Protein AF-B7BHI3-F1 (afdb_monomer)

Secondary structure (DSSP, 8-state):
----SS---TTSTT-HHHHHHHHHHHHH--TT---HHHHHHHHHHHHHHHHHHHHHHHHHHHHHHHGGGGT-STTTSPPP-------HHHHHTSTTTSEEEETTEEEEEEEGGGS-HHHHHHHHHHHHHHHHHHHHH-HHHHHTT-S-PPPPPEEEEEE-TTTT--HHHHHHHHHHHHHHHH-TTT-HHHHH-TT--EEEEEE---HHHHHHS-GGG-EEEEEEE-TTT-SEEEEEEEGGGSSTT-HHHHHHHHHHHHHHT--TTT-SEEEEESSHHHHHHHHHHHHHTT-TTS-EEEEE-SSS-GGGGHHHHHHHT--EEEE--------

Sequence (331 aa):
EFSDPEGRNDNDIDTLSRQLQSYYKSNFEDETQIDLDDLKLLGEMKRATETYDEKLDRSFKAPIAELNNINYPGFQNPEIHVKSHVNIVDSITHESSVQFTVQGDAELSLPEKYNGLGLRNLISIYLKMVQFREQWTNLDRIDKAGINHIEPIHLVFIEEPEAHLHAQAQQVFIRKAMDALTNDSTNEILRNNKDLTTQLVVSTHSNHIVNEVDMCHLRYFKRIIDDNIKIPVSEVVNLSRTFGDDNDTKRFVTRYIRLTHCDIFFADAIILVEGAAERILMPKFIRDENMDNFYISVIEINGSHAHRFDSLTQKLGIPTLIITDIDAQEG

Solvent-accessible surface area (backbone atoms only — not comparable to full-atom values): 19976 Å² total; per-residue (Å²): 138,89,78,70,91,78,71,69,68,80,76,66,83,76,39,68,30,55,51,54,33,52,50,46,54,75,74,66,66,53,90,85,67,80,51,76,67,54,54,51,50,53,51,51,52,48,53,50,37,54,55,47,25,58,50,44,48,62,68,44,46,61,65,57,57,54,38,46,81,75,58,44,55,55,98,84,49,78,81,90,76,70,74,66,81,89,51,74,65,65,57,32,57,40,74,66,57,40,62,49,56,51,94,78,36,79,89,46,56,41,41,53,84,78,51,56,70,21,62,54,49,53,52,49,54,50,52,51,40,41,49,53,35,48,67,66,67,49,48,73,68,53,68,73,64,76,59,94,76,75,84,80,78,46,72,47,80,43,73,47,77,50,64,72,42,56,64,68,54,32,35,52,45,64,73,41,48,60,51,56,49,53,35,71,91,75,34,63,68,54,66,72,34,83,84,61,60,81,45,80,46,72,49,75,91,48,61,52,45,58,50,73,50,60,56,65,76,42,70,45,77,37,80,42,68,38,88,87,78,72,45,82,43,74,46,79,40,68,43,56,64,48,53,71,88,44,60,65,48,44,54,49,51,54,49,47,43,48,74,68,68,53,53,70,90,78,31,63,27,40,38,41,24,32,37,69,68,53,56,69,48,44,66,54,56,37,46,76,70,72,46,73,85,53,50,65,35,77,44,65,36,89,46,102,53,65,76,61,46,48,54,52,37,62,68,69,65,42,55,72,47,80,48,70,81,84,76,80,78,87,125

Structure (mmCIF, N/CA/C/O backbone):
data_AF-B7BHI3-F1
#
_entry.id   AF-B7BHI3-F1
#
loop_
_atom_site.group_PDB
_atom_site.id
_atom_site.type_symbol
_atom_site.label_atom_id
_atom_site.label_alt_id
_atom_site.label_comp_id
_atom_site.label_asym_id
_atom_site.label_entity_id
_atom_site.label_seq_id
_atom_site.pdbx_PDB_ins_code
_atom_site.Cartn_x
_atom_site.Cartn_y
_atom_site.Cartn_z
_atom_site.occupancy
_atom_site.B_iso_or_equiv
_atom_site.auth_seq_id
_atom_site.auth_comp_id
_atom_site.auth_asym_id
_atom_site.auth_atom_id
_atom_site.pdbx_PDB_model_num
ATOM 1 N N . GLU A 1 1 ? 10.237 -31.462 4.966 1.00 33.38 1 GLU A N 1
ATOM 2 C CA . GLU A 1 1 ? 11.131 -31.053 3.868 1.00 33.38 1 GLU A CA 1
ATOM 3 C C . GLU A 1 1 ? 10.657 -31.727 2.593 1.00 33.38 1 GLU A C 1
ATOM 5 O O . GLU A 1 1 ? 10.861 -32.920 2.427 1.00 33.38 1 GLU A O 1
ATOM 10 N N . PHE A 1 2 ? 9.920 -30.999 1.758 1.00 29.64 2 PHE A N 1
ATOM 11 C CA . PHE A 1 2 ? 9.597 -31.422 0.397 1.00 29.64 2 PHE A CA 1
ATOM 12 C C . PHE A 1 2 ? 10.366 -30.477 -0.521 1.00 29.64 2 PHE A C 1
ATOM 14 O O . PHE A 1 2 ? 9.898 -29.381 -0.810 1.00 29.64 2 PHE A O 1
ATOM 21 N N . SER A 1 3 ? 11.590 -30.861 -0.872 1.00 31.75 3 SER A N 1
ATOM 22 C CA . SER A 1 3 ? 12.393 -30.162 -1.872 1.00 31.75 3 SER A CA 1
ATOM 23 C C . SER A 1 3 ? 12.247 -30.922 -3.182 1.00 31.75 3 SER A C 1
ATOM 25 O O . SER A 1 3 ? 12.635 -32.086 -3.275 1.00 31.75 3 SER A O 1
ATOM 27 N N . ASP A 1 4 ? 11.614 -30.270 -4.149 1.00 31.31 4 ASP A N 1
ATOM 28 C CA . ASP A 1 4 ? 11.490 -30.729 -5.527 1.00 31.31 4 ASP A CA 1
ATOM 29 C C . ASP A 1 4 ? 12.898 -30.928 -6.142 1.00 31.31 4 ASP A C 1
ATOM 31 O O . ASP A 1 4 ? 13.717 -30.003 -6.075 1.00 31.31 4 ASP A O 1
ATOM 35 N N . PRO A 1 5 ? 13.237 -32.114 -6.691 1.00 36.72 5 PRO A N 1
ATOM 36 C CA . PRO A 1 5 ? 14.546 -32.392 -7.288 1.00 36.72 5 PRO A CA 1
ATOM 37 C C . PRO A 1 5 ? 14.784 -31.691 -8.632 1.00 36.72 5 PRO A C 1
ATOM 39 O O . PRO A 1 5 ? 15.913 -31.706 -9.119 1.00 36.72 5 PRO A O 1
ATOM 42 N N . GLU A 1 6 ? 13.765 -31.064 -9.225 1.00 34.47 6 GLU A N 1
ATOM 43 C CA . GLU A 1 6 ? 13.911 -30.189 -10.392 1.00 34.47 6 GLU A CA 1
ATOM 44 C C . GLU A 1 6 ? 13.812 -28.715 -9.993 1.00 34.47 6 GLU A C 1
ATOM 46 O O . GLU A 1 6 ? 12.991 -27.962 -10.513 1.00 34.47 6 GLU A O 1
ATOM 51 N N . GLY A 1 7 ? 14.681 -28.290 -9.072 1.00 35.94 7 GLY A N 1
ATOM 52 C CA . GLY A 1 7 ? 14.869 -26.887 -8.712 1.00 35.94 7 GLY A CA 1
ATOM 53 C C . GLY A 1 7 ? 15.304 -26.041 -9.911 1.00 35.94 7 GLY A C 1
ATOM 54 O O . GLY A 1 7 ? 16.474 -25.687 -10.054 1.00 35.94 7 GLY A O 1
ATOM 55 N N . ARG A 1 8 ? 14.354 -25.679 -10.776 1.00 33.25 8 ARG A N 1
ATOM 56 C CA . ARG A 1 8 ? 14.440 -24.457 -11.564 1.00 33.25 8 ARG A CA 1
ATOM 57 C C . ARG A 1 8 ? 14.556 -23.334 -10.545 1.00 33.25 8 ARG A C 1
ATOM 59 O O . ARG A 1 8 ? 13.675 -23.162 -9.712 1.00 33.25 8 ARG A O 1
ATOM 66 N N . ASN A 1 9 ? 15.673 -22.616 -10.571 1.00 36.09 9 ASN A N 1
ATOM 67 C CA . ASN A 1 9 ? 15.839 -21.408 -9.779 1.00 36.09 9 ASN A CA 1
ATOM 68 C C . ASN A 1 9 ? 14.669 -20.458 -10.087 1.00 36.09 9 ASN A C 1
ATOM 70 O O . ASN A 1 9 ? 14.665 -19.809 -11.130 1.00 36.09 9 ASN A O 1
ATOM 74 N N . ASP A 1 10 ? 13.715 -20.333 -9.164 1.00 39.25 10 ASP A N 1
ATOM 75 C CA . ASP A 1 10 ? 12.605 -19.365 -9.227 1.00 39.25 10 ASP A CA 1
ATOM 76 C C . ASP A 1 10 ? 13.087 -17.897 -9.292 1.00 39.25 10 ASP A C 1
ATOM 78 O O . ASP A 1 10 ? 12.307 -16.975 -9.504 1.00 39.25 10 ASP A O 1
ATOM 82 N N . ASN A 1 11 ? 14.395 -17.657 -9.164 1.00 47.38 11 ASN A N 1
ATOM 83 C CA . ASN A 1 11 ? 15.014 -16.335 -9.235 1.00 47.38 11 ASN A CA 1
ATOM 84 C C . ASN A 1 11 ? 15.202 -15.786 -10.653 1.00 47.38 11 ASN A C 1
ATOM 86 O O . ASN A 1 11 ? 15.574 -14.623 -10.799 1.00 47.38 11 ASN A O 1
ATOM 90 N N . ASP A 1 12 ? 14.966 -16.589 -11.686 1.00 46.25 12 ASP A N 1
ATOM 91 C CA . ASP A 1 12 ? 15.220 -16.156 -13.056 1.00 46.25 12 ASP A CA 1
ATOM 92 C C . ASP A 1 12 ? 14.014 -15.423 -13.670 1.00 46.25 12 ASP A C 1
ATOM 94 O O . ASP A 1 12 ? 14.182 -14.553 -14.518 1.00 46.25 12 ASP A O 1
ATOM 98 N N . ILE A 1 13 ? 12.781 -15.726 -13.262 1.00 50.81 13 ILE A N 1
ATOM 99 C CA . ILE A 1 13 ? 11.573 -15.286 -13.988 1.00 50.81 13 ILE A CA 1
ATOM 100 C C . ILE A 1 13 ? 11.276 -13.778 -13.829 1.00 50.81 13 ILE A C 1
ATOM 102 O O . ILE A 1 13 ? 10.629 -13.205 -14.700 1.00 50.81 13 ILE A O 1
ATOM 106 N N . ASP A 1 14 ? 11.799 -13.105 -12.799 1.00 62.09 14 ASP A N 1
ATOM 107 C CA . ASP A 1 14 ? 11.362 -11.745 -12.425 1.00 62.09 14 ASP A CA 1
ATOM 108 C C . ASP A 1 14 ? 12.532 -10.755 -12.210 1.00 62.09 14 ASP A C 1
ATOM 110 O O . ASP A 1 14 ? 12.480 -9.873 -11.348 1.00 62.09 14 ASP A O 1
ATOM 114 N N . THR A 1 15 ? 13.625 -10.895 -12.974 1.00 72.75 15 THR A N 1
ATOM 115 C CA . THR A 1 15 ? 14.683 -9.867 -13.000 1.00 72.75 15 THR A CA 1
ATOM 116 C C . THR A 1 15 ? 14.183 -8.593 -13.686 1.00 72.75 15 THR A C 1
ATOM 118 O O . THR A 1 15 ? 13.375 -8.636 -14.620 1.00 72.75 15 THR A O 1
ATOM 121 N N . LEU A 1 16 ? 14.672 -7.433 -13.246 1.00 75.88 16 LEU A N 1
ATOM 122 C CA . LEU A 1 16 ? 14.279 -6.145 -13.816 1.00 75.88 16 LEU A CA 1
ATOM 123 C C . LEU A 1 16 ? 14.732 -6.035 -15.280 1.00 75.88 16 LEU A C 1
ATOM 125 O O . LEU A 1 16 ? 14.015 -5.470 -16.104 1.00 75.88 16 LEU A O 1
ATOM 129 N N . SER A 1 17 ? 15.873 -6.641 -15.620 1.00 78.44 17 SER A N 1
ATOM 130 C CA . SER A 1 17 ? 16.345 -6.811 -17.004 1.00 78.44 17 SER A CA 1
ATOM 131 C C . SER A 1 17 ? 15.297 -7.460 -17.917 1.00 78.44 17 SER A C 1
ATOM 133 O O . SER A 1 17 ? 14.957 -6.896 -18.957 1.00 78.44 17 SER A O 1
ATOM 135 N N . ARG A 1 18 ? 14.714 -8.599 -17.517 1.00 76.44 18 ARG A N 1
ATOM 136 C CA . ARG A 1 18 ? 13.681 -9.302 -18.304 1.00 76.44 18 ARG A CA 1
ATOM 137 C C . ARG A 1 18 ? 12.384 -8.505 -18.415 1.00 76.44 18 ARG A C 1
ATOM 139 O O . ARG A 1 18 ? 11.726 -8.534 -19.452 1.00 76.44 18 ARG A O 1
ATOM 146 N N . GLN A 1 19 ? 12.017 -7.755 -17.380 1.00 75.81 19 GLN A N 1
ATOM 147 C CA . GLN A 1 19 ? 10.820 -6.914 -17.421 1.00 75.81 19 GLN A CA 1
ATOM 148 C C . GLN A 1 19 ? 10.983 -5.722 -18.360 1.00 75.81 19 GLN A C 1
ATOM 150 O O . GLN A 1 19 ? 10.093 -5.453 -19.165 1.00 75.81 19 GLN A O 1
ATOM 155 N N . LEU A 1 20 ? 12.137 -5.051 -18.318 1.00 77.56 20 LEU A N 1
ATOM 156 C CA . LEU A 1 20 ? 12.468 -3.986 -19.264 1.00 77.56 20 LEU A CA 1
ATOM 157 C C . LEU A 1 20 ? 12.549 -4.515 -20.698 1.00 77.56 20 LEU A C 1
ATOM 159 O O . LEU A 1 20 ? 12.084 -3.849 -21.619 1.00 77.56 20 LEU A O 1
ATOM 163 N N . GLN A 1 21 ? 13.064 -5.731 -20.887 1.00 77.25 21 GLN A N 1
ATOM 164 C CA . GLN A 1 21 ? 13.051 -6.409 -22.179 1.00 77.25 21 GLN A CA 1
ATOM 165 C C . GLN A 1 21 ? 11.616 -6.638 -22.682 1.00 77.25 21 GLN A C 1
ATOM 167 O O . GLN A 1 21 ? 11.291 -6.263 -23.805 1.00 77.25 21 GLN A O 1
ATOM 172 N N . SER A 1 22 ? 10.744 -7.223 -21.854 1.00 76.00 22 SER A N 1
ATOM 173 C CA . SER A 1 22 ? 9.336 -7.465 -22.198 1.00 76.00 22 SER A CA 1
ATOM 174 C C . SER A 1 22 ? 8.589 -6.166 -22.515 1.00 76.00 22 SER A C 1
ATOM 176 O O . SER A 1 22 ? 7.790 -6.115 -23.455 1.00 76.00 22 SER A O 1
ATOM 178 N N . TYR A 1 23 ? 8.867 -5.108 -21.751 1.00 75.38 23 TYR A N 1
ATOM 179 C CA . TYR A 1 23 ? 8.341 -3.770 -21.993 1.00 75.38 23 TYR A CA 1
ATOM 180 C C . TYR A 1 23 ? 8.806 -3.224 -23.349 1.00 75.38 23 TYR A C 1
ATOM 182 O O . TYR A 1 23 ? 7.977 -2.810 -24.159 1.00 75.38 23 TYR A O 1
ATOM 190 N N . TYR A 1 24 ? 10.110 -3.301 -23.638 1.00 75.31 24 TYR A N 1
ATOM 191 C CA . TYR A 1 24 ? 10.672 -2.865 -24.916 1.00 75.31 24 TYR A CA 1
ATOM 192 C C . TYR A 1 24 ? 10.033 -3.613 -26.094 1.00 75.31 24 TYR A C 1
ATOM 194 O O . TYR A 1 24 ? 9.548 -3.000 -27.042 1.00 75.31 24 TYR A O 1
ATOM 202 N N . LYS A 1 25 ? 9.933 -4.941 -25.977 1.00 74.56 25 LYS A N 1
ATOM 203 C CA . LYS A 1 25 ? 9.326 -5.816 -26.980 1.00 74.56 25 LYS A CA 1
ATOM 204 C C . LYS A 1 25 ? 7.871 -5.453 -27.283 1.00 74.56 25 LYS A C 1
ATOM 206 O O . LYS A 1 25 ? 7.452 -5.409 -28.431 1.00 74.56 25 LYS A O 1
ATOM 211 N N . SER A 1 26 ? 7.086 -5.195 -26.241 1.00 70.75 26 SER A N 1
ATOM 212 C CA . SER A 1 26 ? 5.649 -4.940 -26.388 1.00 70.75 26 SER A CA 1
ATOM 213 C C . SER A 1 26 ? 5.356 -3.599 -27.066 1.00 70.75 26 SER A C 1
ATOM 215 O O . SER A 1 26 ? 4.376 -3.500 -27.809 1.00 70.75 26 SER A O 1
ATOM 217 N N . ASN A 1 27 ? 6.198 -2.596 -26.803 1.00 68.44 27 ASN A N 1
ATOM 218 C CA . ASN A 1 27 ? 5.917 -1.197 -27.117 1.00 68.44 27 ASN A CA 1
ATOM 219 C C . ASN A 1 27 ? 6.736 -0.625 -28.278 1.00 68.44 27 ASN A C 1
ATOM 221 O O . ASN A 1 27 ? 6.293 0.344 -28.884 1.00 68.44 27 ASN A O 1
ATOM 225 N N . PHE A 1 28 ? 7.905 -1.195 -28.583 1.00 67.94 28 PHE A N 1
ATOM 226 C CA . PHE A 1 28 ? 8.839 -0.628 -29.564 1.00 67.94 28 PHE A CA 1
ATOM 227 C C . PHE A 1 28 ? 9.213 -1.588 -30.704 1.00 67.94 28 PHE A C 1
ATOM 229 O O . PHE A 1 28 ? 9.646 -1.115 -31.746 1.00 67.94 28 PHE A O 1
ATOM 236 N N . GLU A 1 29 ? 8.995 -2.905 -30.586 1.00 63.47 29 GLU A N 1
ATOM 237 C CA . GLU A 1 29 ? 9.135 -3.840 -31.725 1.00 63.47 29 GLU A CA 1
ATOM 238 C C . GLU A 1 29 ? 7.889 -3.841 -32.635 1.00 63.47 29 GLU A C 1
ATOM 240 O O . GLU A 1 29 ? 7.408 -4.892 -33.063 1.00 63.47 29 GLU A O 1
ATOM 245 N N . ASP A 1 30 ? 7.308 -2.677 -32.930 1.00 56.03 30 ASP A N 1
ATOM 246 C CA . ASP A 1 30 ? 6.304 -2.597 -33.992 1.00 56.03 30 ASP A CA 1
ATOM 247 C C . ASP A 1 30 ? 7.035 -2.494 -35.341 1.00 56.03 30 ASP A C 1
ATOM 249 O O . ASP A 1 30 ? 7.343 -1.407 -35.819 1.00 56.03 30 ASP A O 1
ATOM 253 N N . GLU A 1 31 ? 7.299 -3.638 -35.990 1.00 52.56 31 GLU A N 1
ATOM 254 C CA . GLU A 1 31 ? 7.977 -3.736 -37.306 1.00 52.56 31 GLU A CA 1
ATOM 255 C C . GLU A 1 31 ? 7.281 -2.945 -38.440 1.00 52.56 31 GLU A C 1
ATOM 257 O O . GLU A 1 31 ? 7.757 -2.896 -39.575 1.00 52.56 31 GLU A O 1
ATOM 262 N N . THR A 1 32 ? 6.124 -2.340 -38.167 1.00 53.41 32 THR A N 1
ATOM 263 C CA . THR A 1 32 ? 5.282 -1.664 -39.155 1.00 53.41 32 THR A CA 1
ATOM 264 C C . THR A 1 32 ? 5.607 -0.180 -39.349 1.00 53.41 32 THR A C 1
ATOM 266 O O . THR A 1 32 ? 5.178 0.392 -40.354 1.00 53.41 32 THR A O 1
ATOM 269 N N . GLN A 1 33 ? 6.392 0.442 -38.460 1.00 54.97 33 GLN A N 1
ATOM 270 C CA . GLN A 1 33 ? 6.872 1.822 -38.603 1.00 54.97 33 GLN A CA 1
ATOM 271 C C . GLN A 1 33 ? 8.359 1.903 -38.245 1.00 54.97 33 GLN A C 1
ATOM 273 O O . GLN A 1 33 ? 8.719 1.970 -37.080 1.00 54.97 33 GLN A O 1
ATOM 278 N N . ILE A 1 34 ? 9.214 1.893 -39.268 1.00 62.16 34 ILE A N 1
ATOM 279 C CA . ILE A 1 34 ? 10.659 2.105 -39.123 1.00 62.16 34 ILE A CA 1
ATOM 280 C C . ILE A 1 34 ? 10.939 3.588 -39.389 1.00 62.16 34 ILE A C 1
ATOM 282 O O . ILE A 1 34 ? 10.657 4.063 -40.495 1.00 62.16 34 ILE A O 1
ATOM 286 N N . ASP A 1 35 ? 11.486 4.312 -38.413 1.00 69.06 35 ASP A N 1
ATOM 287 C CA . ASP A 1 35 ? 11.914 5.704 -38.596 1.00 69.06 35 ASP A CA 1
ATOM 288 C C . ASP A 1 35 ? 13.323 5.789 -39.231 1.00 69.06 35 ASP A C 1
ATOM 290 O O . ASP A 1 35 ? 14.078 4.816 -39.327 1.00 69.06 35 ASP A O 1
ATOM 294 N N . LEU A 1 36 ? 13.707 6.977 -39.698 1.00 68.94 36 LEU A N 1
ATOM 295 C CA . LEU A 1 36 ? 15.031 7.284 -40.242 1.00 68.94 36 LEU A CA 1
ATOM 296 C C . LEU A 1 36 ? 16.158 7.004 -39.237 1.00 68.94 36 LEU A C 1
ATOM 298 O O . LEU A 1 36 ? 17.234 6.552 -39.642 1.00 68.94 36 LEU A O 1
ATOM 302 N N . ASP A 1 37 ? 15.914 7.240 -37.948 1.00 69.81 37 ASP A N 1
ATOM 303 C CA . ASP A 1 37 ? 16.878 6.942 -36.887 1.00 69.81 37 ASP A CA 1
ATOM 304 C C . ASP A 1 37 ? 17.038 5.425 -36.671 1.00 69.81 37 ASP A C 1
ATOM 306 O O . ASP A 1 37 ? 18.168 4.947 -36.518 1.00 69.81 37 ASP A O 1
ATOM 310 N N . ASP A 1 38 ? 15.957 4.646 -36.796 1.00 70.88 38 ASP A N 1
ATOM 311 C CA . ASP A 1 38 ? 16.003 3.179 -36.720 1.00 70.88 38 ASP A CA 1
ATOM 312 C C . ASP A 1 38 ? 16.821 2.584 -37.874 1.00 70.88 38 ASP A C 1
ATOM 314 O O . ASP A 1 38 ? 17.642 1.687 -37.676 1.00 70.88 38 ASP A O 1
ATOM 318 N N . LEU A 1 39 ? 16.676 3.125 -39.090 1.00 74.25 39 LEU A N 1
ATOM 319 C CA . LEU A 1 39 ? 17.471 2.703 -40.251 1.00 74.25 39 LEU A CA 1
ATOM 320 C C . LEU A 1 39 ? 18.967 2.956 -40.056 1.00 74.25 39 LEU A C 1
ATOM 322 O O . LEU A 1 39 ? 19.802 2.144 -40.474 1.00 74.25 39 LEU A O 1
ATOM 326 N N . LYS A 1 40 ? 19.320 4.082 -39.432 1.00 80.62 40 LYS A N 1
ATOM 327 C CA . LYS A 1 40 ? 20.713 4.406 -39.127 1.00 80.62 40 LYS A CA 1
ATOM 328 C C . LYS A 1 40 ? 21.284 3.424 -38.107 1.00 80.62 40 LYS A C 1
ATOM 330 O O . LYS A 1 40 ? 22.374 2.893 -38.334 1.00 80.62 40 LYS A O 1
ATOM 335 N N . LEU A 1 41 ? 20.536 3.139 -37.043 1.00 77.50 41 LEU A N 1
ATOM 336 C CA . LEU A 1 41 ? 20.925 2.182 -36.012 1.00 77.50 41 LEU A CA 1
ATOM 337 C C . LEU A 1 41 ? 21.095 0.765 -36.587 1.00 77.50 41 LEU A C 1
ATOM 339 O O . LEU A 1 41 ? 22.132 0.137 -36.375 1.00 77.50 41 LEU A O 1
ATOM 343 N N . LEU A 1 42 ? 20.150 0.298 -37.410 1.00 77.81 42 LEU A N 1
ATOM 344 C CA . LEU A 1 42 ? 20.248 -0.984 -38.121 1.00 77.81 42 LEU A CA 1
ATOM 345 C C . LEU A 1 42 ? 21.489 -1.052 -39.025 1.00 77.81 42 LEU A C 1
ATOM 347 O O . LEU A 1 42 ? 22.163 -2.084 -39.098 1.00 77.81 42 LEU A O 1
ATOM 351 N N . GLY A 1 43 ? 21.826 0.052 -39.697 1.00 79.88 43 GLY A N 1
ATOM 352 C CA . GLY A 1 43 ? 23.035 0.157 -40.511 1.00 79.88 43 GLY A CA 1
ATOM 353 C C . GLY A 1 43 ? 24.324 0.030 -39.694 1.00 79.88 43 GLY A C 1
ATOM 354 O O . GLY A 1 43 ? 25.255 -0.664 -40.110 1.00 79.88 43 GLY A O 1
ATOM 355 N N . GLU A 1 44 ? 24.387 0.670 -38.527 1.00 83.44 44 GLU A N 1
ATOM 356 C CA . GLU A 1 44 ? 25.532 0.579 -37.613 1.00 83.44 44 GLU A CA 1
ATOM 357 C C . GLU A 1 44 ? 25.659 -0.819 -36.994 1.00 83.44 44 GLU A C 1
ATOM 359 O O . GLU A 1 44 ? 26.755 -1.387 -36.986 1.00 83.44 44 GLU A O 1
ATOM 364 N N . MET A 1 45 ? 24.544 -1.425 -36.578 1.00 80.81 45 MET A N 1
ATOM 365 C CA . MET A 1 45 ? 24.511 -2.799 -36.071 1.00 80.81 45 MET A CA 1
ATOM 366 C C . MET A 1 45 ? 24.992 -3.806 -37.116 1.00 80.81 45 MET A C 1
ATOM 368 O O . MET A 1 45 ? 25.785 -4.695 -36.798 1.00 80.81 45 MET A O 1
ATOM 372 N N . LYS A 1 46 ? 24.577 -3.651 -38.379 1.00 82.88 46 LYS A N 1
ATOM 373 C CA . LYS A 1 46 ? 25.035 -4.522 -39.466 1.00 82.88 46 LYS A CA 1
ATOM 374 C C . LYS A 1 46 ? 26.548 -4.431 -39.664 1.00 82.88 46 LYS A C 1
ATOM 376 O O . LYS A 1 46 ? 27.210 -5.461 -39.728 1.00 82.88 46 LYS A O 1
ATOM 381 N N . ARG A 1 47 ? 27.109 -3.216 -39.681 1.00 84.69 47 ARG A N 1
ATOM 382 C CA . ARG A 1 47 ? 28.567 -3.009 -39.788 1.00 84.69 47 ARG A CA 1
ATOM 383 C C . ARG A 1 47 ? 29.329 -3.614 -38.610 1.00 84.69 47 ARG A C 1
ATOM 385 O O . ARG A 1 47 ? 30.395 -4.199 -38.800 1.00 84.69 47 ARG A O 1
ATOM 392 N N . ALA A 1 48 ? 28.794 -3.480 -37.397 1.00 84.75 48 ALA A N 1
ATOM 393 C CA . ALA A 1 48 ? 29.380 -4.100 -36.215 1.00 84.75 48 ALA A CA 1
ATOM 394 C C . ALA A 1 48 ? 29.373 -5.632 -36.333 1.00 84.75 48 ALA A C 1
ATOM 396 O O . ALA A 1 48 ? 30.406 -6.256 -36.105 1.00 84.75 48 ALA A O 1
ATOM 397 N N . THR A 1 49 ? 28.248 -6.218 -36.754 1.00 83.81 49 THR A N 1
ATOM 398 C CA . THR A 1 49 ? 28.089 -7.668 -36.974 1.00 83.81 49 THR A CA 1
ATOM 399 C C . THR A 1 49 ? 29.085 -8.179 -38.020 1.00 83.81 49 THR A C 1
ATOM 401 O O . THR A 1 49 ? 29.805 -9.132 -37.755 1.00 83.81 49 THR A O 1
ATOM 404 N N . GLU A 1 50 ? 29.231 -7.487 -39.156 1.00 85.75 50 GLU A N 1
ATOM 405 C CA . GLU A 1 50 ? 30.225 -7.826 -40.191 1.00 85.75 50 GLU A CA 1
ATOM 406 C C . GLU A 1 50 ? 31.661 -7.803 -39.634 1.00 85.75 50 GLU A C 1
ATOM 408 O O . GLU A 1 50 ? 32.444 -8.723 -39.862 1.00 85.75 50 GLU A O 1
ATOM 413 N N . THR A 1 51 ? 31.994 -6.793 -38.826 1.00 85.69 51 THR A N 1
ATOM 414 C CA . THR A 1 51 ? 33.319 -6.680 -38.192 1.00 85.69 51 THR A CA 1
ATOM 415 C C . THR A 1 51 ? 33.568 -7.803 -37.174 1.00 85.69 51 THR A C 1
ATOM 417 O O . THR A 1 51 ? 34.686 -8.316 -37.057 1.00 85.69 51 THR A O 1
ATOM 420 N N . TYR A 1 52 ? 32.541 -8.195 -36.414 1.00 83.38 52 TYR A N 1
ATOM 421 C CA . TYR A 1 52 ? 32.624 -9.312 -35.474 1.00 83.38 52 TYR A CA 1
ATOM 422 C C . TYR A 1 52 ? 32.747 -10.653 -36.195 1.00 83.38 52 TYR A C 1
ATOM 424 O O . TYR A 1 52 ? 33.582 -11.459 -35.785 1.00 83.38 52 TYR A O 1
ATOM 432 N N . ASP A 1 53 ? 32.000 -10.866 -37.277 1.00 85.44 53 ASP A N 1
ATOM 433 C CA . ASP A 1 53 ? 32.070 -12.071 -38.111 1.00 85.44 53 ASP A CA 1
ATOM 434 C C . ASP A 1 53 ? 33.483 -12.264 -38.672 1.00 85.44 53 ASP A C 1
ATOM 436 O O . ASP A 1 53 ? 34.072 -13.330 -38.504 1.00 85.44 53 ASP A O 1
ATOM 440 N N . GLU A 1 54 ? 34.103 -11.207 -39.209 1.00 86.50 54 GLU A N 1
ATOM 441 C CA . GLU A 1 54 ? 35.491 -11.267 -39.688 1.00 86.50 54 GLU A CA 1
ATOM 442 C C . GLU A 1 54 ? 36.491 -11.645 -38.582 1.00 86.50 54 GLU A C 1
ATOM 444 O O . GLU A 1 54 ? 37.477 -12.361 -38.811 1.00 86.50 54 GLU A O 1
ATOM 449 N N . LYS A 1 55 ? 36.266 -11.151 -37.358 1.00 87.00 55 LYS A N 1
ATOM 450 C CA . LYS A 1 55 ? 37.102 -11.484 -36.200 1.00 87.00 55 LYS A CA 1
ATOM 451 C C . LYS A 1 55 ? 36.888 -12.933 -35.761 1.00 87.00 55 LYS A C 1
ATOM 453 O O . LYS A 1 55 ? 37.875 -13.611 -35.472 1.00 87.00 55 LYS A O 1
ATOM 458 N N . LEU A 1 56 ? 35.641 -13.403 -35.720 1.00 85.19 56 LEU A N 1
ATOM 459 C CA . LEU A 1 56 ? 35.285 -14.780 -35.371 1.00 85.19 56 LEU A CA 1
ATOM 460 C C . LEU A 1 56 ? 35.874 -15.760 -36.382 1.00 85.19 56 LEU A C 1
ATOM 462 O O . LEU A 1 56 ? 36.551 -16.701 -35.970 1.00 85.19 56 LEU A O 1
ATOM 466 N N . ASP A 1 57 ? 35.740 -15.484 -37.677 1.00 85.31 57 ASP A N 1
ATOM 467 C CA . ASP A 1 57 ? 36.346 -16.287 -38.738 1.00 85.31 57 ASP A CA 1
ATOM 468 C C . ASP A 1 57 ? 37.860 -16.392 -38.552 1.00 85.31 57 ASP A C 1
ATOM 470 O O . ASP A 1 57 ? 38.425 -17.481 -38.630 1.00 85.31 57 ASP A O 1
ATOM 474 N N . ARG A 1 58 ? 38.542 -15.287 -38.222 1.00 85.44 58 ARG A N 1
ATOM 475 C CA . ARG A 1 58 ? 39.988 -15.307 -37.955 1.00 85.44 58 ARG A CA 1
ATOM 476 C C . ARG A 1 58 ? 40.347 -16.128 -36.715 1.00 85.44 58 ARG A C 1
ATOM 478 O O . ARG A 1 58 ? 41.329 -16.868 -36.753 1.00 85.44 58 ARG A O 1
ATOM 485 N N . SER A 1 59 ? 39.587 -15.987 -35.631 1.00 85.12 59 SER A N 1
ATOM 486 C CA . SER A 1 59 ? 39.837 -16.673 -34.358 1.00 85.12 59 SER A CA 1
ATOM 487 C C . SER A 1 59 ? 39.546 -18.174 -34.423 1.00 85.12 59 SER A C 1
ATOM 489 O O . SER A 1 59 ? 40.316 -18.964 -33.881 1.00 85.12 59 SER A O 1
ATOM 491 N N . PHE A 1 60 ? 38.478 -18.577 -35.113 1.00 80.62 60 PHE A N 1
ATOM 492 C CA . PHE A 1 60 ? 38.063 -19.975 -35.232 1.00 80.62 60 PHE A CA 1
ATOM 493 C C . PHE A 1 60 ? 38.680 -20.699 -36.434 1.00 80.62 60 PHE A C 1
ATOM 495 O O . PHE A 1 60 ? 38.584 -21.921 -36.509 1.00 80.62 60 PHE A O 1
ATOM 502 N N . LYS A 1 61 ? 39.406 -19.998 -37.318 1.00 83.88 61 LYS A N 1
ATOM 503 C CA . LYS A 1 61 ? 40.095 -20.603 -38.469 1.00 83.88 61 LYS A CA 1
ATOM 504 C C . LYS A 1 61 ? 41.005 -21.771 -38.093 1.00 83.88 61 LYS A C 1
ATOM 506 O O . LYS A 1 61 ? 40.955 -22.806 -38.747 1.00 83.88 61 LYS A O 1
ATOM 511 N N . ALA A 1 62 ? 41.857 -21.603 -37.079 1.00 82.06 62 ALA A N 1
ATOM 512 C CA . ALA A 1 62 ? 42.803 -22.644 -36.671 1.00 82.06 62 ALA A CA 1
ATOM 513 C C . ALA A 1 62 ? 42.098 -23.848 -36.006 1.00 82.06 62 ALA A C 1
ATOM 515 O O . ALA A 1 62 ? 42.294 -24.959 -36.494 1.00 82.06 62 ALA A O 1
ATOM 516 N N . PRO A 1 63 ? 41.208 -23.662 -35.008 1.00 80.19 63 PRO A N 1
ATOM 517 C CA . PRO A 1 63 ? 40.418 -24.761 -34.443 1.00 80.19 63 PRO A CA 1
ATOM 518 C C . PRO A 1 63 ? 39.549 -25.505 -35.467 1.00 80.19 63 PRO A C 1
ATOM 520 O O . PRO A 1 63 ? 39.489 -26.730 -35.447 1.00 80.19 63 PRO A O 1
ATOM 523 N N . ILE A 1 64 ? 38.899 -24.793 -36.395 1.00 80.12 64 ILE A N 1
ATOM 524 C CA . ILE A 1 64 ? 38.090 -25.423 -37.451 1.00 80.12 64 ILE A CA 1
ATOM 525 C C . ILE A 1 64 ? 38.989 -26.192 -38.427 1.00 80.12 64 ILE A C 1
ATOM 527 O O . ILE A 1 64 ? 38.626 -27.281 -38.864 1.00 80.12 64 ILE A O 1
ATOM 531 N N . ALA A 1 65 ? 40.188 -25.686 -38.733 1.00 77.50 65 ALA A N 1
ATOM 532 C CA . ALA A 1 65 ? 41.141 -26.399 -39.580 1.00 77.50 65 ALA A CA 1
ATOM 533 C C . ALA A 1 65 ? 41.666 -27.695 -38.935 1.00 77.50 65 ALA A C 1
ATOM 535 O O . ALA A 1 65 ? 41.956 -28.645 -39.661 1.00 77.50 65 ALA A O 1
ATOM 536 N N . GLU A 1 66 ? 41.755 -27.770 -37.603 1.00 80.81 66 GLU A N 1
ATOM 537 C CA . GLU A 1 66 ? 42.106 -29.005 -36.886 1.00 80.81 66 GLU A CA 1
ATOM 538 C C . GLU A 1 66 ? 41.036 -30.097 -37.026 1.00 80.81 66 GLU A C 1
ATOM 540 O O . GLU A 1 66 ? 41.372 -31.280 -36.983 1.00 80.81 66 GLU A O 1
ATOM 545 N N . LEU A 1 67 ? 39.770 -29.740 -37.280 1.00 73.56 67 LEU A N 1
ATOM 546 C CA . LEU A 1 67 ? 38.695 -30.712 -37.527 1.00 73.56 67 LEU A CA 1
ATOM 547 C C . LEU A 1 67 ? 38.917 -31.525 -38.816 1.00 73.56 67 LEU A C 1
ATOM 549 O O . LEU A 1 67 ? 38.405 -32.640 -38.942 1.00 73.56 67 LEU A O 1
ATOM 553 N N . ASN A 1 68 ? 39.772 -31.047 -39.726 1.00 68.44 68 ASN A N 1
ATOM 554 C CA . ASN A 1 68 ? 40.216 -31.845 -40.870 1.00 68.44 68 ASN A CA 1
ATOM 555 C C . ASN A 1 68 ? 40.962 -33.118 -40.430 1.00 68.44 68 ASN A C 1
ATOM 557 O O . ASN A 1 68 ? 40.889 -34.137 -41.115 1.00 68.44 68 ASN A O 1
ATOM 561 N N . ASN A 1 69 ? 41.627 -33.105 -39.266 1.00 74.12 69 ASN A N 1
ATOM 562 C CA . ASN A 1 69 ? 42.363 -34.262 -38.741 1.00 74.12 69 ASN A CA 1
ATOM 563 C C . ASN A 1 69 ? 41.442 -35.416 -38.315 1.00 74.12 69 ASN A C 1
ATOM 565 O O . ASN A 1 69 ? 41.899 -36.550 -38.191 1.00 74.12 69 ASN A O 1
ATOM 569 N N . ILE A 1 70 ? 40.150 -35.140 -38.114 1.00 78.06 70 ILE A N 1
ATOM 570 C CA . ILE A 1 70 ? 39.111 -36.140 -37.835 1.00 78.06 70 ILE A CA 1
ATOM 571 C C . ILE A 1 70 ? 38.174 -36.354 -39.036 1.00 78.06 70 ILE A C 1
ATOM 573 O O . ILE A 1 70 ? 37.093 -36.918 -38.886 1.00 78.06 70 ILE A O 1
ATOM 577 N N . ASN A 1 71 ? 38.609 -35.945 -40.236 1.00 68.81 71 ASN A N 1
ATOM 578 C CA . ASN A 1 71 ? 37.896 -36.110 -41.505 1.00 68.81 71 ASN A CA 1
ATOM 579 C C . ASN A 1 71 ? 36.566 -35.325 -41.600 1.00 68.81 71 ASN A C 1
ATOM 581 O O . ASN A 1 71 ? 35.648 -35.739 -42.310 1.00 68.81 71 ASN A O 1
ATOM 585 N N . TYR A 1 72 ? 36.463 -34.190 -40.898 1.00 68.88 72 TYR A N 1
ATOM 586 C CA . TYR A 1 72 ? 35.346 -33.244 -40.991 1.00 68.88 72 TYR A CA 1
ATOM 587 C C . TYR A 1 72 ? 35.739 -32.030 -41.860 1.00 68.88 72 TYR A C 1
ATOM 589 O O . TYR A 1 72 ? 36.854 -31.539 -41.693 1.00 68.88 72 TYR A O 1
ATOM 597 N N . PRO A 1 73 ? 34.864 -31.520 -42.757 1.00 56.97 73 PRO A N 1
ATOM 598 C CA . PRO A 1 73 ? 33.483 -31.949 -43.001 1.00 56.97 73 PRO A CA 1
ATOM 599 C C . PRO A 1 73 ? 33.352 -33.184 -43.913 1.00 56.97 73 PRO A C 1
ATOM 601 O O . PRO A 1 73 ? 32.265 -33.726 -44.060 1.00 56.97 73 PRO A O 1
ATOM 604 N N . GLY A 1 74 ? 34.417 -33.717 -44.508 1.00 70.75 74 GLY A N 1
ATOM 605 C CA . GLY A 1 74 ? 34.277 -34.805 -45.488 1.00 70.75 74 GLY A CA 1
ATOM 606 C C . GLY A 1 74 ? 33.518 -34.364 -46.755 1.00 70.75 74 GLY A C 1
ATOM 607 O O . GLY A 1 74 ? 33.231 -33.189 -46.947 1.00 70.75 74 GLY A O 1
ATOM 608 N N . PHE A 1 75 ? 33.210 -35.298 -47.662 1.00 65.31 75 PHE A N 1
ATOM 609 C CA . PHE A 1 75 ? 32.734 -34.962 -49.020 1.00 65.31 75 PHE A CA 1
ATOM 610 C C . PHE A 1 75 ? 31.272 -34.498 -49.127 1.00 65.31 75 PHE A C 1
ATOM 612 O O . PHE A 1 75 ? 30.889 -33.976 -50.171 1.00 65.31 75 PHE A O 1
ATOM 619 N N . GLN A 1 76 ? 30.443 -34.731 -48.106 1.00 70.31 76 GLN A N 1
ATOM 620 C CA . GLN A 1 76 ? 28.998 -34.461 -48.171 1.00 70.31 76 GLN A CA 1
ATOM 621 C C . GLN A 1 76 ? 28.459 -33.615 -47.013 1.00 70.31 76 GLN A C 1
ATOM 623 O O . GLN A 1 76 ? 27.271 -33.296 -47.030 1.00 70.31 76 GLN A O 1
ATOM 628 N N . ASN A 1 77 ? 29.276 -33.245 -46.019 1.00 69.81 77 ASN A N 1
ATOM 629 C CA . ASN A 1 77 ? 28.766 -32.480 -44.880 1.00 69.81 77 ASN A CA 1
ATOM 630 C C . ASN A 1 77 ? 28.964 -30.969 -45.079 1.00 69.81 77 ASN A C 1
ATOM 632 O O . ASN A 1 77 ? 29.913 -30.552 -45.745 1.00 69.81 77 ASN A O 1
ATOM 636 N N . PRO A 1 78 ? 28.078 -30.143 -44.498 1.00 74.62 78 PRO A N 1
ATOM 637 C CA . PRO A 1 78 ? 28.186 -28.691 -44.561 1.00 74.62 78 PRO A CA 1
ATOM 638 C C . PRO A 1 78 ? 29.409 -28.155 -43.799 1.00 74.62 78 PRO A C 1
ATOM 640 O O . PRO A 1 78 ? 29.802 -28.675 -42.752 1.00 74.62 78 PRO A O 1
ATOM 643 N N . GLU A 1 79 ? 29.984 -27.071 -44.318 1.00 74.75 79 GLU A N 1
ATOM 644 C CA . GLU A 1 79 ? 31.057 -26.323 -43.659 1.00 74.75 79 GLU A CA 1
ATOM 645 C C . GLU A 1 79 ? 30.538 -25.586 -42.413 1.00 74.75 79 GLU A C 1
ATOM 647 O O . GLU A 1 79 ? 29.383 -25.158 -42.351 1.00 74.75 79 GLU A O 1
ATOM 652 N N . ILE A 1 80 ? 31.397 -25.444 -41.398 1.00 73.81 80 ILE A N 1
ATOM 653 C CA . ILE A 1 80 ? 31.070 -24.696 -40.179 1.00 73.81 80 ILE A CA 1
ATOM 654 C C . ILE A 1 80 ? 31.380 -23.222 -40.420 1.00 73.81 80 ILE A C 1
ATOM 656 O O . ILE A 1 80 ? 32.531 -22.861 -40.653 1.00 73.81 80 ILE A O 1
ATOM 660 N N . HIS A 1 81 ? 30.361 -22.378 -40.276 1.00 75.31 81 HIS A N 1
ATOM 661 C CA . HIS A 1 81 ? 30.507 -20.927 -40.222 1.00 75.31 81 HIS A CA 1
ATOM 662 C C . HIS A 1 81 ? 30.002 -20.415 -38.878 1.00 75.31 81 HIS A C 1
ATOM 664 O O . HIS A 1 81 ? 28.895 -20.755 -38.457 1.00 75.31 81 HIS A O 1
ATOM 670 N N . VAL A 1 82 ? 30.803 -19.583 -38.217 1.00 74.75 82 VAL A N 1
ATOM 671 C CA . VAL A 1 82 ? 30.417 -18.927 -36.967 1.00 74.75 82 VAL A CA 1
ATOM 672 C C . VAL A 1 82 ? 29.993 -17.508 -37.310 1.00 74.75 82 VAL A C 1
ATOM 674 O O . VAL A 1 82 ? 30.818 -16.702 -37.720 1.00 74.75 82 VAL A O 1
ATOM 677 N N . LYS A 1 83 ? 28.703 -17.211 -37.154 1.00 77.00 83 LYS A N 1
ATOM 678 C CA . LYS A 1 83 ? 28.160 -15.863 -37.347 1.00 77.00 83 LYS A CA 1
ATOM 679 C C . LYS A 1 83 ? 27.776 -15.258 -36.008 1.00 77.00 83 LYS A C 1
ATOM 681 O O . LYS A 1 83 ? 27.233 -15.949 -35.147 1.00 77.00 83 LYS A O 1
ATOM 686 N N . SER A 1 84 ? 28.040 -13.973 -35.846 1.00 74.88 84 SER A N 1
ATOM 687 C CA . SER A 1 84 ? 27.550 -13.174 -34.737 1.00 74.88 84 SER A CA 1
ATOM 688 C C . SER A 1 84 ? 26.086 -12.800 -34.967 1.00 74.88 84 SER A C 1
ATOM 690 O O . SER A 1 84 ? 25.642 -12.530 -36.082 1.00 74.88 84 SER A O 1
ATOM 692 N N . HIS A 1 85 ? 25.312 -12.827 -33.887 1.00 73.25 85 HIS A N 1
ATOM 693 C CA . HIS A 1 85 ? 23.940 -12.343 -33.860 1.00 73.25 85 HIS A CA 1
ATOM 694 C C . HIS A 1 85 ? 23.870 -11.235 -32.816 1.00 73.25 85 HIS A C 1
ATOM 696 O O . HIS A 1 85 ? 24.118 -11.487 -31.638 1.00 73.25 85 HIS A O 1
ATOM 702 N N . VAL A 1 86 ? 23.598 -10.005 -33.253 1.00 69.44 86 VAL A N 1
ATOM 703 C CA . VAL A 1 86 ? 23.486 -8.842 -32.369 1.00 69.44 86 VAL A CA 1
ATOM 704 C C . VAL A 1 86 ? 22.045 -8.357 -32.413 1.00 69.44 86 VAL A C 1
ATOM 706 O O . VAL A 1 86 ? 21.603 -7.805 -33.418 1.00 69.44 86 VAL A O 1
ATOM 709 N N . ASN A 1 87 ? 21.321 -8.564 -31.317 1.00 68.56 87 ASN A N 1
ATOM 710 C CA . ASN A 1 87 ? 19.968 -8.063 -31.125 1.00 68.56 87 ASN A CA 1
ATOM 711 C C . ASN A 1 87 ? 19.945 -7.150 -29.887 1.00 68.56 87 ASN A C 1
ATOM 713 O O . ASN A 1 87 ? 20.527 -7.468 -28.845 1.00 68.56 87 ASN A O 1
ATOM 717 N N . ILE A 1 88 ? 19.290 -5.993 -30.004 1.00 68.19 88 ILE A N 1
ATOM 718 C CA . ILE A 1 88 ? 19.115 -5.031 -28.905 1.00 68.19 88 ILE A CA 1
ATOM 719 C C . ILE A 1 88 ? 18.384 -5.702 -27.742 1.00 68.19 88 ILE A C 1
ATOM 721 O O . ILE A 1 88 ? 18.781 -5.565 -26.587 1.00 68.19 88 ILE A O 1
ATOM 725 N N . VAL A 1 89 ? 17.357 -6.486 -28.060 1.00 66.81 89 VAL A N 1
ATOM 726 C CA . VAL A 1 89 ? 16.529 -7.186 -27.079 1.00 66.81 89 VAL A CA 1
ATOM 727 C C . VAL A 1 89 ? 17.341 -8.222 -26.314 1.00 66.81 89 VAL A C 1
ATOM 729 O O . VAL A 1 89 ? 17.206 -8.308 -25.095 1.00 66.81 89 VAL A O 1
ATOM 732 N N . ASP A 1 90 ? 18.256 -8.922 -26.986 1.00 65.75 90 ASP A N 1
ATOM 733 C CA . ASP A 1 90 ? 19.191 -9.844 -26.334 1.00 65.75 90 ASP A CA 1
ATOM 734 C C . ASP A 1 90 ? 20.236 -9.098 -25.488 1.00 65.75 90 ASP A C 1
ATOM 736 O O . ASP A 1 90 ? 20.659 -9.594 -24.447 1.00 65.75 90 ASP A O 1
ATOM 740 N N . SER A 1 91 ? 20.599 -7.866 -25.851 1.00 65.69 91 SER A N 1
ATOM 741 C CA . SER A 1 91 ? 21.549 -7.045 -25.082 1.00 65.69 91 SER A CA 1
ATOM 742 C C . SER A 1 91 ? 20.979 -6.577 -23.735 1.00 65.69 91 SER A C 1
ATOM 744 O O . SER A 1 91 ? 21.725 -6.391 -22.774 1.00 65.69 91 SER A O 1
ATOM 746 N N . ILE A 1 92 ? 19.656 -6.422 -23.625 1.00 67.44 92 ILE A N 1
ATOM 747 C CA . ILE A 1 92 ? 18.974 -6.029 -22.379 1.00 67.44 92 ILE A CA 1
ATOM 748 C C . ILE A 1 92 ? 18.854 -7.218 -21.400 1.00 67.44 92 ILE A C 1
ATOM 750 O O . ILE A 1 92 ? 18.690 -7.005 -20.201 1.00 67.44 92 ILE A O 1
ATOM 754 N N . THR A 1 93 ? 19.000 -8.464 -21.874 1.00 60.56 93 THR A N 1
ATOM 755 C CA . THR A 1 93 ? 18.833 -9.679 -21.045 1.00 60.56 93 THR A CA 1
ATOM 756 C C . THR A 1 93 ? 19.943 -9.929 -20.037 1.00 60.56 93 THR A C 1
ATOM 758 O O . THR A 1 93 ? 19.747 -10.699 -19.097 1.00 60.56 93 THR A O 1
ATOM 761 N N . HIS A 1 94 ? 21.120 -9.335 -20.234 1.00 66.50 94 HIS A N 1
ATOM 762 C CA . HIS A 1 94 ? 22.251 -9.625 -19.372 1.00 66.50 94 HIS A CA 1
ATOM 763 C C . HIS A 1 94 ? 21.995 -9.064 -17.964 1.00 66.50 94 HIS A C 1
ATOM 765 O O . HIS A 1 94 ? 21.531 -7.940 -17.796 1.00 66.50 94 HIS A O 1
ATOM 771 N N . GLU A 1 95 ? 22.363 -9.813 -16.924 1.00 57.03 95 GLU A N 1
ATOM 772 C CA . GLU A 1 95 ? 22.148 -9.436 -15.510 1.00 57.03 95 GLU A CA 1
ATOM 773 C C . GLU A 1 95 ? 22.888 -8.144 -15.090 1.00 57.03 95 GLU A C 1
ATOM 775 O O . GLU A 1 95 ? 22.712 -7.630 -13.988 1.00 57.03 95 GLU A O 1
ATOM 780 N N . SER A 1 96 ? 23.764 -7.635 -15.958 1.00 58.16 96 SER A N 1
ATOM 781 C CA . SER A 1 96 ? 24.517 -6.386 -15.804 1.00 58.16 96 SER A CA 1
ATOM 782 C C . SER A 1 96 ? 23.999 -5.254 -16.689 1.00 58.16 96 SER A C 1
ATOM 784 O O . SER A 1 96 ? 24.591 -4.176 -16.677 1.00 58.16 96 SER A O 1
ATOM 786 N N . SER A 1 97 ? 22.958 -5.497 -17.490 1.00 65.38 97 SER A N 1
ATOM 787 C CA . SER A 1 97 ? 22.370 -4.501 -18.390 1.00 65.38 97 SER A CA 1
ATOM 788 C C . SER A 1 97 ? 21.614 -3.434 -17.611 1.00 65.38 97 SER A C 1
ATOM 790 O O . SER A 1 97 ? 21.606 -2.271 -18.001 1.00 65.38 97 SER A O 1
ATOM 792 N N . VAL A 1 98 ? 21.041 -3.808 -16.465 1.00 71.38 98 VAL A N 1
ATOM 793 C CA . VAL A 1 98 ? 20.446 -2.860 -15.527 1.00 71.38 98 VAL A CA 1
ATOM 794 C C . VAL A 1 98 ? 21.447 -2.559 -14.422 1.00 71.38 98 VAL A C 1
ATOM 796 O O . VAL A 1 98 ? 21.803 -3.433 -13.627 1.00 71.38 98 VAL A O 1
ATOM 799 N N . GLN A 1 99 ? 21.900 -1.309 -14.384 1.00 75.19 99 GLN A N 1
ATOM 800 C CA . GLN A 1 99 ? 22.868 -0.827 -13.408 1.00 75.19 99 GLN A CA 1
ATOM 801 C C . GLN A 1 99 ? 22.295 0.344 -12.621 1.00 75.19 99 GLN A C 1
ATOM 803 O O . GLN A 1 99 ? 21.680 1.251 -13.180 1.00 75.19 99 GLN A O 1
ATOM 808 N N . PHE A 1 100 ? 22.527 0.329 -11.315 1.00 73.56 100 PHE A N 1
ATOM 809 C CA . PHE A 1 100 ? 22.149 1.401 -10.407 1.00 73.56 100 PHE A CA 1
ATOM 810 C C . PHE A 1 100 ? 23.396 2.211 -10.063 1.00 73.56 100 PHE A C 1
ATOM 812 O O . PHE A 1 100 ? 24.356 1.663 -9.521 1.00 73.56 100 PHE A O 1
ATOM 819 N N . THR A 1 101 ? 23.399 3.503 -10.394 1.00 78.44 101 THR A N 1
ATOM 820 C CA . THR A 1 101 ? 24.517 4.399 -10.079 1.00 78.44 101 THR A CA 1
ATOM 821 C C . THR A 1 101 ? 24.526 4.751 -8.595 1.00 78.44 101 THR A C 1
ATOM 823 O O . THR A 1 101 ? 23.497 5.062 -7.989 1.00 78.44 101 THR A O 1
ATOM 826 N N . VAL A 1 102 ? 25.707 4.709 -7.990 1.00 73.75 102 VAL A N 1
ATOM 827 C CA . VAL A 1 102 ? 25.926 5.055 -6.589 1.00 73.75 102 VAL A CA 1
ATOM 828 C C . VAL A 1 102 ? 26.332 6.524 -6.533 1.00 73.75 102 VAL A C 1
ATOM 830 O O . VAL A 1 102 ? 27.301 6.936 -7.156 1.00 73.75 102 VAL A O 1
ATOM 833 N N . GLN A 1 103 ? 25.567 7.337 -5.799 1.00 74.19 103 GLN A N 1
ATOM 834 C CA . GLN A 1 103 ? 25.821 8.781 -5.631 1.00 74.19 103 GLN A CA 1
ATOM 835 C C . GLN A 1 103 ? 25.828 9.601 -6.939 1.00 74.19 103 GLN A C 1
ATOM 837 O O . GLN A 1 103 ? 26.354 10.710 -6.969 1.00 74.19 103 GLN A O 1
ATOM 842 N N . GLY A 1 104 ? 25.206 9.091 -8.006 1.00 72.94 104 GLY A N 1
ATOM 843 C C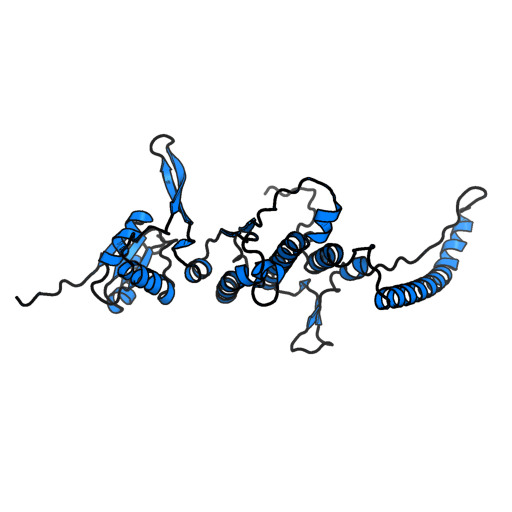A . GLY A 1 104 ? 25.158 9.772 -9.304 1.00 72.94 104 GLY A CA 1
ATOM 844 C C . GLY A 1 104 ? 26.461 9.696 -10.102 1.00 72.94 104 GLY A C 1
ATOM 845 O O . GLY A 1 104 ? 26.549 10.322 -11.156 1.00 72.94 104 GLY A O 1
ATOM 846 N N . ASP A 1 105 ? 27.443 8.924 -9.635 1.00 75.69 105 ASP A N 1
ATOM 847 C CA . ASP A 1 105 ? 28.653 8.627 -10.389 1.00 75.69 105 ASP A CA 1
ATOM 848 C C . ASP A 1 105 ? 28.401 7.426 -11.312 1.00 75.69 105 ASP A C 1
ATOM 850 O O . ASP A 1 105 ? 28.017 6.342 -10.867 1.00 75.69 105 ASP A O 1
ATOM 854 N N . ALA A 1 106 ? 28.575 7.636 -12.617 1.00 70.94 106 ALA A N 1
ATOM 855 C CA . ALA A 1 106 ? 28.376 6.603 -13.627 1.00 70.94 106 ALA A CA 1
ATOM 856 C C . ALA A 1 106 ? 29.464 5.517 -13.579 1.00 70.94 106 ALA A C 1
ATOM 858 O O . ALA A 1 106 ? 29.210 4.396 -14.015 1.00 70.94 106 ALA A O 1
ATOM 859 N N . GLU A 1 107 ? 30.649 5.824 -13.038 1.00 74.50 107 GLU A N 1
ATOM 860 C CA . GLU A 1 107 ? 31.733 4.846 -12.883 1.00 74.50 107 GLU A CA 1
ATOM 861 C C . GLU A 1 107 ? 31.502 3.910 -11.688 1.00 74.50 107 GLU A C 1
ATOM 863 O O . GLU A 1 107 ? 32.005 2.785 -11.663 1.00 74.50 107 GLU A O 1
ATOM 868 N N . LEU A 1 108 ? 30.697 4.343 -10.713 1.00 76.25 108 LEU A N 1
ATOM 869 C CA . LEU A 1 108 ? 30.323 3.564 -9.536 1.00 76.25 108 LEU A CA 1
ATOM 870 C C . LEU A 1 108 ? 28.912 3.008 -9.710 1.00 76.25 108 LEU A C 1
ATOM 872 O O . LEU A 1 108 ? 27.955 3.477 -9.094 1.00 76.25 108 LEU A O 1
ATOM 876 N N . SER A 1 109 ? 28.775 1.991 -10.554 1.00 76.00 109 SER A N 1
ATOM 877 C CA . SER A 1 109 ? 27.499 1.329 -10.801 1.00 76.00 109 SER A CA 1
ATOM 878 C C . SER A 1 109 ? 27.466 -0.086 -10.219 1.00 76.00 109 SER A C 1
ATOM 880 O O . SER A 1 109 ? 28.467 -0.805 -10.183 1.00 76.00 109 SER A O 1
ATOM 882 N N . LEU A 1 110 ? 26.297 -0.488 -9.720 1.00 75.69 110 LEU A N 1
ATOM 883 C CA . LEU A 1 110 ? 26.061 -1.834 -9.208 1.00 75.69 110 LEU A CA 1
ATOM 884 C C . LEU A 1 110 ? 25.018 -2.555 -10.072 1.00 75.69 110 LEU A C 1
ATOM 886 O O . LEU A 1 110 ? 23.980 -1.963 -10.384 1.00 75.69 110 LEU A O 1
ATOM 890 N N . PRO A 1 111 ? 25.251 -3.830 -10.436 1.00 75.19 111 PRO A N 1
ATOM 891 C CA . PRO A 1 111 ? 24.250 -4.654 -11.108 1.00 75.19 111 PRO A CA 1
ATOM 892 C C . PRO A 1 111 ? 22.972 -4.815 -10.280 1.00 75.19 111 PRO A C 1
ATOM 894 O O . PRO A 1 111 ? 2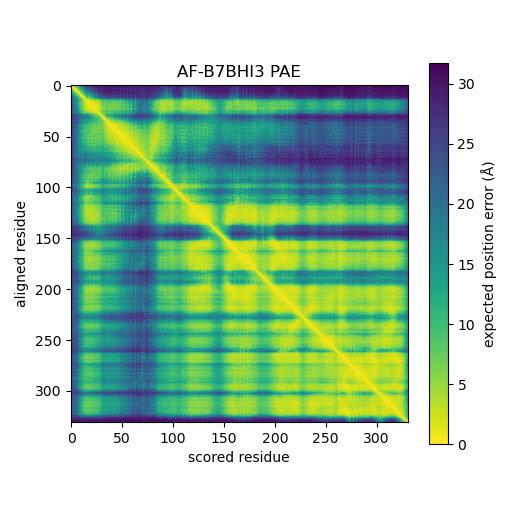3.007 -4.773 -9.047 1.00 75.19 111 PRO A O 1
ATOM 897 N N . GLU A 1 112 ? 21.853 -5.109 -10.947 1.00 73.94 112 GLU A N 1
ATOM 898 C CA . GLU A 1 112 ? 20.541 -5.274 -10.303 1.00 73.94 112 GLU A CA 1
ATOM 899 C C . GLU A 1 112 ? 20.502 -6.309 -9.166 1.00 73.94 112 GLU A C 1
ATOM 901 O O . GLU A 1 112 ? 19.700 -6.175 -8.243 1.00 73.94 112 GLU A O 1
ATOM 906 N N . LYS A 1 113 ? 21.405 -7.298 -9.175 1.00 69.88 113 LYS A N 1
ATOM 907 C CA . LYS A 1 113 ? 21.545 -8.313 -8.115 1.00 69.88 113 LYS A CA 1
ATOM 908 C C . LYS A 1 113 ? 21.858 -7.734 -6.737 1.00 69.88 113 LYS A C 1
ATOM 910 O O . LYS A 1 113 ? 21.542 -8.363 -5.732 1.00 69.88 113 LYS A O 1
ATOM 915 N N . TYR A 1 114 ? 22.490 -6.564 -6.693 1.00 69.69 114 TYR A N 1
ATOM 916 C CA . TYR A 1 114 ? 22.847 -5.880 -5.451 1.00 69.69 114 TYR A CA 1
ATOM 917 C C . TYR A 1 114 ? 21.788 -4.865 -5.013 1.00 69.69 114 TYR A C 1
ATOM 919 O O . TYR A 1 114 ? 21.962 -4.203 -3.990 1.00 69.69 114 TYR A O 1
ATOM 927 N N . ASN A 1 115 ? 20.688 -4.739 -5.762 1.00 72.19 115 ASN A N 1
ATOM 928 C CA . ASN A 1 115 ? 19.564 -3.914 -5.359 1.00 72.19 115 ASN A CA 1
ATOM 929 C C . ASN A 1 115 ? 18.687 -4.650 -4.331 1.00 72.19 115 ASN A C 1
ATOM 931 O O . ASN A 1 115 ? 18.498 -5.865 -4.396 1.00 72.19 115 ASN A O 1
ATOM 935 N N . GLY A 1 116 ? 18.133 -3.908 -3.372 1.00 74.88 116 GLY A N 1
ATOM 936 C CA . GLY A 1 116 ? 17.250 -4.468 -2.355 1.00 74.88 116 GLY A CA 1
ATOM 937 C C . GLY A 1 116 ? 15.970 -5.040 -2.969 1.00 74.88 116 GLY A C 1
ATOM 938 O O . GLY A 1 116 ? 15.368 -4.421 -3.849 1.00 74.88 116 GLY A O 1
ATOM 939 N N . LEU A 1 117 ? 15.522 -6.192 -2.454 1.00 75.94 117 LEU A N 1
ATOM 940 C CA . LEU A 1 117 ? 14.305 -6.889 -2.903 1.00 75.94 117 LEU A CA 1
ATOM 941 C C . LEU A 1 117 ? 13.088 -5.956 -2.989 1.00 75.94 117 LEU A C 1
ATOM 943 O O . LEU A 1 117 ? 12.361 -5.991 -3.975 1.00 75.94 117 LEU A O 1
ATOM 947 N N . GLY A 1 118 ? 12.910 -5.072 -2.001 1.00 77.88 118 GLY A N 1
ATOM 948 C CA . GLY A 1 118 ? 11.813 -4.104 -1.988 1.00 77.88 118 GLY A CA 1
ATOM 949 C C . GLY A 1 118 ? 11.829 -3.142 -3.174 1.00 77.88 118 GLY A C 1
ATOM 950 O O . GLY A 1 118 ? 10.813 -2.970 -3.842 1.00 77.88 118 GLY A O 1
ATOM 951 N N . LEU A 1 119 ? 12.979 -2.532 -3.482 1.00 77.69 119 LEU A N 1
ATOM 952 C CA . LEU A 1 119 ? 13.066 -1.583 -4.594 1.00 77.69 119 LEU A CA 1
ATOM 953 C C . LEU A 1 119 ? 12.856 -2.291 -5.938 1.00 77.69 119 LEU A C 1
ATOM 955 O O . LEU A 1 119 ? 12.163 -1.761 -6.804 1.00 77.69 119 LEU A O 1
ATOM 959 N N . ARG A 1 120 ? 13.388 -3.510 -6.089 1.00 78.81 120 ARG A N 1
ATOM 960 C CA . ARG A 1 120 ? 13.143 -4.345 -7.270 1.00 78.81 120 ARG A CA 1
ATOM 961 C C . ARG A 1 120 ? 11.654 -4.646 -7.448 1.00 78.81 120 ARG A C 1
ATOM 963 O O . ARG A 1 120 ? 11.130 -4.442 -8.539 1.00 78.81 120 ARG A O 1
ATOM 970 N N . ASN A 1 121 ? 10.971 -5.064 -6.382 1.00 81.56 121 ASN A N 1
ATOM 971 C CA . ASN A 1 121 ? 9.535 -5.352 -6.410 1.00 81.56 121 ASN A CA 1
ATOM 972 C C . ASN A 1 121 ? 8.715 -4.108 -6.772 1.00 81.56 121 ASN A C 1
ATOM 974 O O . ASN A 1 121 ? 7.822 -4.187 -7.611 1.00 81.56 121 ASN A O 1
ATOM 978 N N . LEU A 1 122 ? 9.0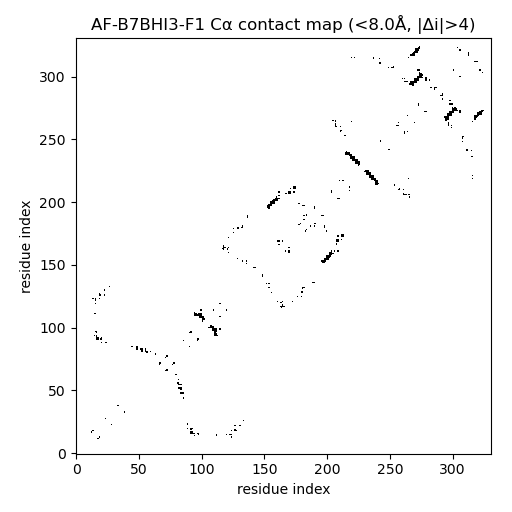53 -2.947 -6.204 1.00 83.75 122 LEU A N 1
ATOM 979 C CA . LEU A 1 122 ? 8.374 -1.688 -6.509 1.00 83.75 122 LEU A CA 1
ATOM 980 C C . LEU A 1 122 ? 8.491 -1.317 -7.991 1.00 83.75 122 LEU A C 1
ATOM 982 O O . LEU A 1 122 ? 7.486 -1.004 -8.627 1.00 83.75 122 LEU A O 1
ATOM 986 N N . ILE A 1 123 ? 9.712 -1.356 -8.537 1.00 81.81 123 ILE A N 1
ATOM 987 C CA . ILE A 1 123 ? 9.957 -1.045 -9.951 1.00 81.81 123 ILE A CA 1
ATOM 988 C C . ILE A 1 123 ? 9.221 -2.054 -10.837 1.00 81.81 123 ILE A C 1
ATOM 990 O O . ILE A 1 123 ? 8.594 -1.661 -11.816 1.00 81.81 123 ILE A O 1
ATOM 994 N N . SER A 1 124 ? 9.241 -3.331 -10.457 1.00 82.69 124 SER A N 1
ATOM 995 C CA . SER A 1 124 ? 8.555 -4.408 -11.169 1.00 82.69 124 SER A CA 1
ATOM 996 C C . SER A 1 124 ? 7.053 -4.185 -11.280 1.00 82.69 124 SER A C 1
ATOM 998 O O . SER A 1 124 ? 6.501 -4.163 -12.383 1.00 82.69 124 SER A O 1
ATOM 1000 N N . ILE A 1 125 ? 6.390 -3.947 -10.146 1.00 85.88 125 ILE A N 1
ATOM 1001 C CA . ILE A 1 125 ? 4.953 -3.673 -10.111 1.00 85.88 125 ILE A CA 1
ATOM 1002 C C . ILE A 1 125 ? 4.647 -2.415 -10.930 1.00 85.88 125 ILE A C 1
ATOM 1004 O O . ILE A 1 125 ? 3.731 -2.426 -11.749 1.00 85.88 125 ILE A O 1
ATOM 1008 N N . TYR A 1 126 ? 5.447 -1.356 -10.778 1.00 85.62 126 TYR A N 1
ATOM 1009 C CA . TYR A 1 126 ? 5.261 -0.109 -11.518 1.00 85.62 126 TYR A CA 1
ATOM 1010 C C . TYR A 1 126 ? 5.371 -0.297 -13.039 1.00 85.62 126 TYR A C 1
ATOM 1012 O O . TYR A 1 126 ? 4.491 0.149 -13.773 1.00 85.62 126 TYR A O 1
ATOM 1020 N N . LEU A 1 127 ? 6.407 -0.986 -13.526 1.00 82.44 127 LEU A N 1
ATOM 1021 C CA . LEU A 1 127 ? 6.583 -1.253 -14.957 1.00 82.44 127 LEU A CA 1
ATOM 1022 C C . LEU A 1 127 ? 5.451 -2.114 -15.519 1.00 82.44 127 LEU A C 1
ATOM 1024 O O . LEU A 1 127 ? 4.942 -1.807 -16.595 1.00 82.44 127 LEU A O 1
ATOM 1028 N N . LYS A 1 128 ? 5.005 -3.139 -14.779 1.00 84.62 128 LYS A N 1
ATOM 1029 C CA . LYS A 1 128 ? 3.840 -3.948 -15.167 1.00 84.62 128 LYS A CA 1
ATOM 1030 C C . LYS A 1 128 ? 2.592 -3.071 -15.281 1.00 84.62 128 LYS A C 1
ATOM 1032 O O . LYS A 1 128 ? 1.911 -3.123 -16.297 1.00 84.62 128 LYS A O 1
ATOM 1037 N N . MET A 1 129 ? 2.319 -2.211 -14.299 1.00 86.00 129 MET A N 1
ATOM 1038 C CA . MET A 1 129 ? 1.180 -1.280 -14.337 1.00 86.00 129 MET A CA 1
ATOM 1039 C C . MET A 1 129 ? 1.225 -0.345 -15.554 1.00 86.00 129 MET A C 1
ATOM 1041 O O . MET A 1 129 ? 0.212 -0.155 -16.226 1.00 86.00 129 MET A O 1
ATOM 1045 N N . VAL A 1 130 ? 2.401 0.204 -15.867 1.00 83.56 130 VAL A N 1
ATOM 1046 C CA . VAL A 1 130 ? 2.619 1.033 -17.061 1.00 83.56 130 VAL A CA 1
ATOM 1047 C C . VAL A 1 130 ? 2.347 0.236 -18.340 1.00 83.56 130 VAL A C 1
ATOM 1049 O O . VAL A 1 130 ? 1.616 0.713 -19.206 1.00 83.56 130 VAL A O 1
ATOM 1052 N N . GLN A 1 131 ? 2.865 -0.991 -18.431 1.00 79.69 131 GLN A N 1
ATOM 1053 C CA . GLN A 1 131 ? 2.644 -1.884 -19.568 1.00 79.69 131 GLN A CA 1
ATOM 1054 C C . GLN A 1 131 ? 1.154 -2.218 -19.754 1.00 79.69 131 GLN A C 1
ATOM 1056 O O . GLN A 1 131 ? 0.653 -2.143 -20.874 1.00 79.69 131 GLN A O 1
ATOM 1061 N N . PHE A 1 132 ? 0.429 -2.533 -18.673 1.00 82.75 132 PHE A N 1
ATOM 1062 C CA . PHE A 1 132 ? -1.017 -2.799 -18.704 1.00 82.75 132 PHE A CA 1
ATOM 1063 C C . PHE A 1 132 ? -1.802 -1.600 -19.247 1.00 82.75 132 PHE A C 1
ATOM 1065 O O . PHE A 1 132 ? -2.616 -1.750 -20.160 1.00 82.75 132 PHE A O 1
ATOM 1072 N N . ARG A 1 133 ? -1.505 -0.396 -18.742 1.00 83.19 133 ARG A N 1
ATOM 1073 C CA . ARG A 1 133 ? -2.108 0.854 -19.223 1.00 83.19 133 ARG A CA 1
ATOM 1074 C C . ARG A 1 133 ? -1.847 1.072 -20.710 1.00 83.19 133 ARG A C 1
ATOM 1076 O O . ARG A 1 133 ? -2.754 1.472 -21.436 1.00 83.19 133 ARG A O 1
ATOM 1083 N N . GLU A 1 134 ? -0.612 0.880 -21.158 1.00 77.94 134 GLU A N 1
ATOM 1084 C CA . GLU A 1 134 ? -0.224 1.123 -22.549 1.00 77.94 134 GLU A CA 1
ATOM 1085 C C . GLU A 1 134 ? -0.879 0.130 -23.497 1.00 77.94 134 GLU A C 1
ATOM 1087 O O . GLU A 1 134 ? -1.471 0.554 -24.483 1.00 77.94 134 GLU A O 1
ATOM 1092 N N . GLN A 1 135 ? -0.888 -1.159 -23.158 1.00 76.75 135 GLN A N 1
ATOM 1093 C CA . GLN A 1 135 ? -1.613 -2.175 -23.926 1.00 76.75 135 GLN A CA 1
ATOM 1094 C C . GLN A 1 135 ? -3.104 -1.852 -24.050 1.00 76.75 135 GLN A C 1
ATOM 1096 O O . GLN A 1 135 ? -3.695 -2.077 -25.102 1.00 76.75 135 GLN A O 1
ATOM 1101 N N . TRP A 1 136 ? -3.700 -1.302 -22.993 1.00 76.44 136 TRP A N 1
ATOM 1102 C CA . TRP A 1 136 ? -5.100 -0.898 -22.991 1.00 76.44 136 TRP A CA 1
ATOM 1103 C C . TRP A 1 136 ? -5.370 0.393 -23.783 1.00 76.44 136 TRP A C 1
ATOM 1105 O O . TRP A 1 136 ? -6.382 0.491 -24.470 1.00 76.44 136 TRP A O 1
ATOM 1115 N N . THR A 1 137 ? -4.462 1.374 -23.727 1.00 72.69 137 THR A N 1
ATOM 1116 C CA . THR A 1 137 ? -4.613 2.670 -24.422 1.00 72.69 137 THR A CA 1
ATOM 1117 C C . THR A 1 137 ? -4.293 2.569 -25.918 1.00 72.69 137 THR A C 1
ATOM 1119 O O . THR A 1 137 ? -4.775 3.381 -26.706 1.00 72.69 137 THR A O 1
ATOM 1122 N N . ASN A 1 138 ? -3.496 1.579 -26.331 1.00 69.50 138 ASN A N 1
ATOM 1123 C CA . ASN A 1 138 ? -3.061 1.375 -27.715 1.00 69.50 138 ASN A CA 1
ATOM 1124 C C . ASN A 1 138 ? -4.171 0.726 -28.578 1.00 69.50 138 ASN A C 1
ATOM 1126 O O . ASN A 1 138 ? -4.009 -0.353 -29.152 1.00 69.50 138 ASN A O 1
ATOM 1130 N N . LEU A 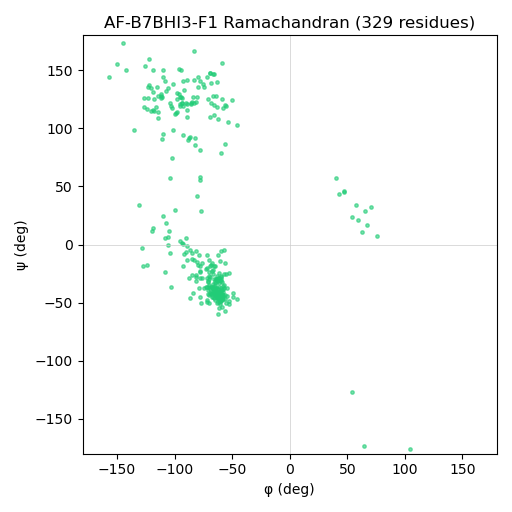1 139 ? -5.321 1.406 -28.640 1.00 59.34 139 LEU A N 1
ATOM 1131 C CA . LEU A 1 139 ? -6.547 1.014 -29.347 1.00 59.34 139 LEU A CA 1
ATOM 1132 C C . LEU A 1 139 ? -6.334 0.869 -30.868 1.00 59.34 139 LEU A C 1
ATOM 1134 O O . LEU A 1 139 ? -6.998 0.057 -31.508 1.00 59.34 139 LEU A O 1
ATOM 1138 N N . ASP A 1 140 ? -5.336 1.552 -31.440 1.00 53.84 140 ASP A N 1
ATOM 1139 C CA . ASP A 1 140 ? -5.003 1.490 -32.873 1.00 53.84 140 ASP A CA 1
ATOM 1140 C C . ASP A 1 140 ? -4.531 0.097 -33.340 1.00 53.84 140 ASP A C 1
ATOM 1142 O O . ASP A 1 140 ? -4.733 -0.283 -34.499 1.00 53.84 140 ASP A O 1
ATOM 1146 N N . ARG A 1 141 ? -3.903 -0.698 -32.459 1.00 54.56 141 ARG A N 1
ATOM 1147 C CA . ARG A 1 141 ? -3.544 -2.102 -32.753 1.00 54.56 141 ARG A CA 1
ATOM 1148 C C . ARG A 1 141 ? -4.775 -3.011 -32.780 1.00 54.56 141 ARG A C 1
ATOM 1150 O O . ARG A 1 141 ? -4.784 -4.015 -33.492 1.00 54.56 141 ARG A O 1
ATOM 1157 N N . ILE A 1 142 ? -5.805 -2.655 -32.021 1.00 51.25 142 ILE A N 1
ATOM 1158 C CA . ILE A 1 142 ? -7.021 -3.443 -31.834 1.00 51.25 142 ILE A CA 1
ATOM 1159 C C . ILE A 1 142 ? -8.010 -3.189 -32.981 1.00 51.25 142 ILE A C 1
ATOM 1161 O O . ILE A 1 142 ? -8.543 -4.148 -33.541 1.00 51.25 142 ILE A O 1
ATOM 1165 N N . ASP A 1 143 ? -8.166 -1.936 -33.417 1.00 51.56 143 ASP A N 1
ATOM 1166 C CA . ASP A 1 143 ? -9.009 -1.578 -34.569 1.00 51.56 143 ASP A CA 1
ATOM 1167 C C . ASP A 1 143 ? -8.527 -2.231 -35.878 1.00 51.56 143 ASP A C 1
ATOM 1169 O O . ASP A 1 143 ? -9.327 -2.651 -36.719 1.00 51.56 143 ASP A O 1
ATOM 1173 N N . LYS A 1 144 ? -7.209 -2.414 -36.038 1.00 52.69 144 LYS A N 1
ATOM 1174 C CA . LYS A 1 144 ? -6.615 -3.123 -37.187 1.00 52.69 144 LYS A CA 1
ATOM 1175 C C . LYS A 1 144 ? -6.893 -4.633 -37.195 1.00 52.69 144 LYS A C 1
ATOM 1177 O O . LYS A 1 144 ? -6.762 -5.255 -38.248 1.00 52.69 144 LYS A O 1
ATOM 1182 N N . ALA A 1 145 ? -7.276 -5.231 -36.064 1.00 54.88 145 ALA A N 1
ATOM 1183 C CA . ALA A 1 145 ? -7.488 -6.675 -35.939 1.00 54.88 145 ALA A CA 1
ATOM 1184 C C . ALA A 1 145 ? -8.890 -7.146 -36.383 1.00 54.88 145 ALA A C 1
ATOM 1186 O O . ALA A 1 145 ? -9.120 -8.350 -36.482 1.00 54.88 145 ALA A O 1
ATOM 1187 N N . GLY A 1 146 ? -9.820 -6.233 -36.697 1.00 47.91 146 GLY A N 1
ATOM 1188 C CA . GLY A 1 146 ? -11.075 -6.551 -37.397 1.00 47.91 146 GLY A CA 1
ATOM 1189 C C . GLY A 1 146 ? -12.088 -7.417 -36.631 1.00 47.91 146 GLY A C 1
ATOM 1190 O O . GLY A 1 146 ? -12.993 -7.981 -37.246 1.00 47.91 146 GLY A O 1
ATOM 1191 N N . ILE A 1 147 ? -11.963 -7.543 -35.309 1.00 51.56 147 ILE A N 1
ATOM 1192 C CA . ILE A 1 147 ? -12.914 -8.280 -34.464 1.00 51.56 147 ILE A CA 1
ATOM 1193 C C . ILE A 1 147 ? -13.884 -7.266 -33.849 1.00 51.56 147 ILE A C 1
ATOM 1195 O O . ILE A 1 147 ? -13.428 -6.275 -33.291 1.00 51.56 147 ILE A O 1
ATOM 1199 N N . ASN A 1 148 ? -15.201 -7.516 -33.930 1.00 47.44 148 ASN A N 1
ATOM 1200 C CA . ASN A 1 148 ? -16.237 -6.766 -33.200 1.00 47.44 148 ASN A CA 1
ATOM 1201 C C . ASN A 1 148 ? -15.809 -6.599 -31.734 1.00 47.44 148 ASN A C 1
ATOM 1203 O O . ASN A 1 148 ? -15.847 -7.563 -30.964 1.00 47.44 148 ASN A O 1
ATOM 1207 N N . HIS A 1 149 ? -15.332 -5.409 -31.384 1.00 52.56 149 HIS A N 1
ATOM 1208 C CA . HIS A 1 149 ? -14.563 -5.206 -30.168 1.00 52.56 149 HIS A CA 1
ATOM 1209 C C . HIS A 1 149 ? -15.497 -4.878 -29.002 1.00 52.56 149 HIS A C 1
ATOM 1211 O O . HIS A 1 149 ? -16.261 -3.922 -29.067 1.00 52.56 149 HIS A O 1
ATOM 1217 N N . ILE A 1 150 ? -15.453 -5.706 -27.958 1.00 54.38 150 ILE A N 1
ATOM 1218 C CA . ILE A 1 150 ? -15.987 -5.364 -26.637 1.00 54.38 150 ILE A CA 1
ATOM 1219 C C . ILE A 1 150 ? -14.917 -4.505 -25.974 1.00 54.38 150 ILE A C 1
ATOM 1221 O O . ILE A 1 150 ? -13.767 -4.941 -25.903 1.00 54.38 150 ILE A O 1
ATOM 1225 N N . GLU A 1 151 ? -15.287 -3.324 -25.491 1.00 59.91 151 GLU A N 1
ATOM 1226 C CA . GLU A 1 151 ? -14.373 -2.415 -24.812 1.00 59.91 151 GLU A CA 1
ATOM 1227 C C . GLU A 1 151 ? -13.718 -3.135 -23.615 1.00 59.91 151 GLU A C 1
ATOM 1229 O O . GLU A 1 151 ? -14.419 -3.620 -22.717 1.00 59.91 151 GLU A O 1
ATOM 1234 N N . PRO A 1 152 ? -12.381 -3.266 -23.579 1.00 65.31 152 PRO A N 1
ATOM 1235 C CA . PRO A 1 152 ? -11.702 -4.016 -22.542 1.00 65.31 152 PRO A CA 1
ATOM 1236 C C . PRO A 1 152 ? -11.843 -3.280 -21.213 1.00 65.31 152 PRO A C 1
ATOM 1238 O O . PRO A 1 152 ? -11.422 -2.131 -21.067 1.00 65.31 152 PRO A O 1
ATOM 1241 N N . ILE A 1 153 ? -12.417 -3.966 -20.225 1.00 76.25 153 ILE A N 1
ATOM 1242 C CA . ILE A 1 153 ? -12.439 -3.501 -18.839 1.00 76.25 153 ILE A CA 1
ATOM 1243 C C . ILE A 1 153 ? -10.998 -3.502 -18.326 1.00 76.25 153 ILE A C 1
ATOM 1245 O O . ILE A 1 153 ? -10.360 -4.555 -18.259 1.00 76.25 153 ILE A O 1
ATOM 1249 N N . HIS A 1 154 ? -10.494 -2.336 -17.924 1.00 85.56 154 HIS A N 1
ATOM 1250 C CA . HIS A 1 154 ? -9.170 -2.225 -17.325 1.00 85.56 154 HIS A CA 1
ATOM 1251 C C . HIS A 1 154 ? -9.252 -2.446 -15.813 1.00 85.56 154 HIS A C 1
ATOM 1253 O O . HIS A 1 154 ? -9.499 -1.525 -15.032 1.00 85.56 154 HIS A O 1
ATOM 1259 N N . LEU A 1 155 ? -9.079 -3.706 -15.411 1.00 90.00 155 LEU A N 1
ATOM 1260 C CA . LEU A 1 155 ? -9.123 -4.157 -14.024 1.00 90.00 155 LEU A CA 1
ATOM 1261 C C . LEU A 1 155 ? -7.765 -4.735 -13.618 1.00 90.00 155 LEU A C 1
ATOM 1263 O O . LEU A 1 155 ? -7.342 -5.767 -14.135 1.00 90.00 155 LEU A O 1
ATOM 1267 N N . VAL A 1 156 ? -7.100 -4.074 -12.673 1.00 91.56 156 VAL A N 1
ATOM 1268 C CA . VAL A 1 156 ? -5.761 -4.436 -12.201 1.00 91.56 156 VAL A CA 1
ATOM 1269 C C . VAL A 1 156 ? -5.840 -4.938 -10.767 1.00 91.56 156 VAL A C 1
ATOM 1271 O O . VAL A 1 156 ? -6.379 -4.258 -9.893 1.00 91.56 156 VAL A O 1
ATOM 1274 N N . PHE A 1 157 ? -5.273 -6.119 -10.525 1.00 94.31 157 PHE A N 1
ATOM 1275 C CA . PHE A 1 157 ? -5.132 -6.707 -9.197 1.00 94.31 157 PHE A CA 1
ATOM 1276 C C . PHE A 1 157 ? -3.673 -6.657 -8.759 1.00 94.31 157 PHE A C 1
ATOM 1278 O O . PHE A 1 157 ? -2.784 -7.034 -9.520 1.00 94.31 157 PHE A O 1
ATOM 1285 N N . ILE A 1 158 ? -3.436 -6.204 -7.531 1.00 93.31 158 ILE A N 1
ATOM 1286 C CA . ILE A 1 158 ? -2.113 -6.205 -6.911 1.00 93.31 158 ILE A CA 1
ATOM 1287 C C . ILE A 1 158 ? -2.228 -6.919 -5.573 1.00 93.31 158 ILE A C 1
ATOM 1289 O O . ILE A 1 158 ? -2.983 -6.495 -4.698 1.00 93.31 158 ILE A O 1
ATOM 1293 N N . GLU A 1 159 ? -1.495 -8.016 -5.437 1.00 93.69 159 GLU A N 1
ATOM 1294 C CA . GLU A 1 159 ? -1.467 -8.808 -4.216 1.00 93.69 159 GLU A CA 1
ATOM 1295 C C . GLU A 1 159 ? -0.295 -8.381 -3.337 1.00 93.69 159 GLU A C 1
ATOM 1297 O O . GLU A 1 159 ? 0.834 -8.313 -3.820 1.00 93.69 159 GLU A O 1
ATOM 1302 N N . GLU A 1 160 ? -0.586 -8.053 -2.076 1.00 92.31 160 GLU A N 1
ATOM 1303 C CA . GLU A 1 160 ? 0.390 -7.737 -1.023 1.00 92.31 160 GLU A CA 1
ATOM 1304 C C . GLU A 1 160 ? 1.585 -6.880 -1.497 1.00 92.31 160 GLU A C 1
ATOM 1306 O O . GLU A 1 160 ? 2.751 -7.274 -1.344 1.00 92.31 160 GLU A O 1
ATOM 1311 N N . PRO A 1 161 ? 1.344 -5.683 -2.076 1.00 91.25 161 PRO A N 1
ATOM 1312 C CA . PRO A 1 161 ? 2.425 -4.846 -2.596 1.00 91.25 161 PRO A CA 1
ATOM 1313 C C . PRO A 1 161 ? 3.433 -4.416 -1.522 1.00 91.25 161 PRO A C 1
ATOM 1315 O O . PRO A 1 161 ? 4.508 -3.931 -1.855 1.00 91.25 161 PRO A O 1
ATOM 1318 N N . GLU A 1 162 ? 3.111 -4.565 -0.237 1.00 91.44 162 GLU A N 1
ATOM 1319 C CA . GLU A 1 162 ? 3.984 -4.273 0.896 1.00 91.44 162 GLU A CA 1
ATOM 1320 C C . GLU A 1 162 ? 5.172 -5.228 1.077 1.00 91.44 162 GLU A C 1
ATOM 1322 O O . GLU A 1 162 ? 6.086 -4.900 1.842 1.00 91.44 162 GLU A O 1
ATOM 1327 N N . ALA A 1 163 ? 5.194 -6.380 0.398 1.00 85.88 163 ALA A N 1
ATOM 1328 C CA . ALA A 1 163 ? 6.245 -7.378 0.560 1.00 85.88 163 ALA A CA 1
ATOM 1329 C C . ALA A 1 163 ? 7.645 -6.777 0.319 1.00 85.88 163 ALA A C 1
ATOM 1331 O O . ALA A 1 163 ? 7.977 -6.294 -0.766 1.00 85.88 163 ALA A O 1
ATOM 1332 N N . HIS A 1 164 ? 8.491 -6.822 1.355 1.00 81.94 164 HIS A N 1
ATOM 1333 C CA . HIS A 1 164 ? 9.844 -6.248 1.377 1.00 81.94 164 HIS A CA 1
ATOM 1334 C C . HIS A 1 164 ? 9.929 -4.717 1.203 1.00 81.94 164 HIS A C 1
ATOM 1336 O O . HIS A 1 164 ? 11.034 -4.189 1.053 1.00 81.94 164 HIS A O 1
ATOM 1342 N N . LEU A 1 165 ? 8.812 -3.981 1.269 1.00 87.12 165 LEU A N 1
ATOM 1343 C CA . LEU A 1 165 ? 8.798 -2.517 1.226 1.00 87.12 165 LEU A CA 1
ATOM 1344 C C . LEU A 1 165 ? 8.830 -1.898 2.621 1.00 87.12 165 LEU A C 1
ATOM 1346 O O . LEU A 1 165 ? 8.124 -2.315 3.536 1.00 87.12 165 LEU A O 1
ATOM 1350 N N . HIS A 1 166 ? 9.587 -0.812 2.755 1.00 87.88 166 HIS A N 1
ATOM 135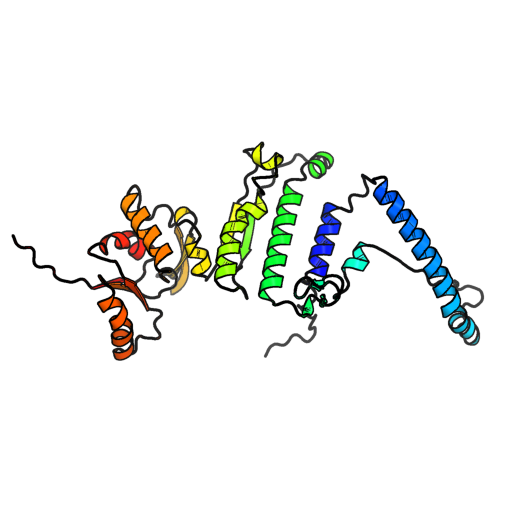1 C CA . HIS A 1 166 ? 9.516 0.050 3.930 1.00 87.88 166 HIS A CA 1
ATOM 1352 C C . HIS A 1 166 ? 8.147 0.747 4.017 1.00 87.88 166 HIS A C 1
ATOM 1354 O O . HIS A 1 166 ? 7.594 1.144 2.992 1.00 87.88 166 HIS A O 1
ATOM 1360 N N . ALA A 1 167 ? 7.639 0.982 5.230 1.00 88.31 167 ALA A N 1
ATOM 1361 C CA . ALA A 1 167 ? 6.325 1.584 5.492 1.00 88.31 167 ALA A CA 1
ATOM 1362 C C . ALA A 1 167 ? 6.021 2.835 4.642 1.00 88.31 167 ALA A C 1
ATOM 1364 O O . ALA A 1 167 ? 4.969 2.942 4.016 1.00 88.31 167 ALA A O 1
ATOM 1365 N N . GLN A 1 168 ? 6.975 3.765 4.549 1.00 87.75 168 GLN A N 1
ATOM 1366 C CA . GLN A 1 168 ? 6.817 4.981 3.740 1.00 87.75 168 GLN A CA 1
ATOM 1367 C C . GLN A 1 168 ? 6.679 4.681 2.240 1.00 87.75 168 GLN A C 1
ATOM 1369 O O . GLN A 1 168 ? 5.899 5.334 1.550 1.00 87.75 168 GLN A O 1
ATOM 1374 N N . ALA A 1 169 ? 7.415 3.687 1.732 1.00 88.25 169 ALA A N 1
ATOM 1375 C CA . ALA A 1 169 ? 7.320 3.273 0.337 1.00 88.25 169 ALA A CA 1
ATOM 1376 C C . ALA A 1 169 ? 5.944 2.661 0.040 1.00 88.25 169 ALA A C 1
ATOM 1378 O O . ALA A 1 169 ? 5.370 2.968 -0.998 1.00 88.25 169 ALA A O 1
ATOM 1379 N N . GLN A 1 170 ? 5.371 1.898 0.978 1.00 91.31 170 GLN A N 1
ATOM 1380 C CA . GLN A 1 170 ? 4.010 1.358 0.867 1.00 91.31 170 GLN A CA 1
ATOM 1381 C C . GLN A 1 170 ? 2.969 2.483 0.730 1.00 91.31 170 GLN A C 1
ATOM 1383 O O . GLN A 1 170 ? 2.119 2.449 -0.160 1.00 91.31 170 GLN A O 1
ATOM 1388 N N . GLN A 1 171 ? 3.083 3.529 1.559 1.00 90.06 171 GLN A N 1
ATOM 1389 C CA . GLN A 1 171 ? 2.191 4.691 1.498 1.00 90.06 171 GLN A CA 1
ATOM 1390 C C . GLN A 1 171 ? 2.331 5.473 0.189 1.00 90.06 171 GLN A C 1
ATOM 1392 O O . GLN A 1 171 ? 1.348 5.960 -0.365 1.00 90.06 171 GLN A O 1
ATOM 1397 N N . VAL A 1 172 ? 3.564 5.685 -0.282 1.00 89.44 172 VAL A N 1
ATOM 1398 C CA . VAL A 1 172 ? 3.809 6.392 -1.551 1.00 89.44 172 VAL A CA 1
ATOM 1399 C C . VAL A 1 172 ? 3.286 5.570 -2.724 1.00 89.44 172 VAL A C 1
ATOM 1401 O O . VAL A 1 172 ? 2.638 6.131 -3.604 1.00 89.44 172 VAL A O 1
ATOM 1404 N N . PHE A 1 173 ? 3.513 4.256 -2.705 1.00 90.88 173 PHE A N 1
ATOM 1405 C CA . PHE A 1 173 ? 3.053 3.341 -3.737 1.00 90.88 173 PHE A CA 1
ATOM 1406 C C . PHE A 1 173 ? 1.540 3.430 -3.922 1.00 90.88 173 PHE A C 1
ATOM 1408 O O . PHE A 1 173 ? 1.094 3.782 -5.009 1.00 90.88 173 PHE A O 1
ATOM 1415 N N . ILE A 1 174 ? 0.744 3.213 -2.869 1.00 91.62 174 ILE A N 1
ATOM 1416 C CA . ILE A 1 174 ? -0.719 3.210 -3.010 1.00 91.62 174 ILE A CA 1
ATOM 1417 C C . ILE A 1 174 ? -1.273 4.583 -3.421 1.00 91.62 174 ILE A C 1
ATOM 1419 O O . ILE A 1 174 ? -2.186 4.656 -4.241 1.00 91.62 174 ILE A O 1
ATOM 1423 N N . ARG A 1 175 ? -0.668 5.682 -2.942 1.00 89.00 175 ARG A N 1
ATOM 1424 C CA . ARG A 1 175 ? -1.025 7.050 -3.361 1.00 89.00 175 ARG A CA 1
ATOM 1425 C C . ARG A 1 175 ? -0.761 7.309 -4.842 1.00 89.00 175 ARG A C 1
ATOM 1427 O O . ARG A 1 175 ? -1.443 8.137 -5.433 1.00 89.00 175 ARG A O 1
ATOM 1434 N N . LYS A 1 176 ? 0.243 6.648 -5.420 1.00 89.06 176 LYS A N 1
ATOM 1435 C CA . LYS A 1 176 ? 0.671 6.824 -6.814 1.00 89.06 176 LYS A CA 1
ATOM 1436 C C . LYS A 1 176 ? 0.230 5.708 -7.749 1.00 89.06 176 LYS A C 1
ATOM 1438 O O . LYS A 1 176 ? 0.385 5.852 -8.955 1.00 89.06 176 LYS A O 1
ATOM 1443 N N . ALA A 1 177 ? -0.351 4.635 -7.226 1.00 90.12 177 ALA A N 1
ATOM 1444 C CA . ALA A 1 177 ? -0.747 3.477 -8.009 1.00 90.12 177 ALA A CA 1
ATOM 1445 C C . ALA A 1 177 ? -1.802 3.833 -9.069 1.00 90.12 177 ALA A C 1
ATOM 1447 O O . ALA A 1 177 ? -1.644 3.482 -10.236 1.00 90.12 177 ALA A O 1
ATOM 1448 N N . MET A 1 178 ? -2.841 4.585 -8.691 1.00 87.50 178 MET A N 1
ATOM 1449 C CA . MET A 1 178 ? -3.855 5.024 -9.656 1.00 87.50 178 MET A CA 1
ATOM 1450 C C . MET A 1 178 ? -3.263 6.001 -10.680 1.00 87.50 178 MET A C 1
ATOM 1452 O O . MET A 1 178 ? -3.439 5.787 -11.875 1.00 87.50 178 MET A O 1
ATOM 1456 N N . ASP A 1 179 ? -2.471 6.985 -10.227 1.00 85.88 179 ASP A N 1
ATOM 1457 C CA . ASP A 1 179 ? -1.750 7.918 -11.109 1.00 85.88 179 ASP A CA 1
ATOM 1458 C C . ASP A 1 179 ? -0.877 7.170 -12.134 1.00 85.88 179 ASP A C 1
ATOM 1460 O O . ASP A 1 179 ? -0.760 7.595 -13.279 1.00 85.88 179 ASP A O 1
ATOM 1464 N N . ALA A 1 180 ? -0.255 6.050 -11.752 1.00 85.12 180 ALA A N 1
ATOM 1465 C CA . ALA A 1 180 ? 0.556 5.240 -12.657 1.00 85.12 180 ALA A CA 1
ATOM 1466 C C . ALA A 1 180 ? -0.292 4.540 -13.734 1.00 85.12 180 ALA A C 1
ATOM 1468 O O . ALA A 1 180 ? 0.144 4.448 -14.882 1.00 85.12 180 ALA A O 1
ATOM 1469 N N . LEU A 1 181 ? -1.503 4.086 -13.397 1.00 84.75 181 LEU A N 1
ATOM 1470 C CA . LEU A 1 181 ? -2.402 3.410 -14.339 1.00 84.75 181 LEU A CA 1
ATOM 1471 C C . LEU A 1 181 ? -3.193 4.363 -15.232 1.00 84.75 181 LEU A C 1
ATOM 1473 O O . LEU A 1 181 ? -3.591 3.961 -16.319 1.00 84.75 181 LEU A O 1
ATOM 1477 N N . THR A 1 182 ? -3.444 5.597 -14.800 1.00 80.62 182 THR A N 1
ATOM 1478 C CA . THR A 1 182 ? -4.217 6.568 -15.589 1.00 80.62 182 THR A CA 1
ATOM 1479 C C . THR A 1 182 ? -3.321 7.605 -16.254 1.00 80.62 182 THR A C 1
ATOM 1481 O O . THR A 1 182 ? -3.539 7.988 -17.398 1.00 80.62 182 THR A O 1
ATOM 1484 N N . ASN A 1 183 ? -2.256 8.026 -15.570 1.00 74.62 183 ASN A N 1
ATOM 1485 C CA . ASN A 1 183 ? -1.390 9.124 -15.980 1.00 74.62 183 ASN A CA 1
ATOM 1486 C C . ASN A 1 183 ? -2.203 10.358 -16.415 1.00 74.62 183 ASN A C 1
ATOM 1488 O O . ASN A 1 183 ? -1.947 10.972 -17.455 1.00 74.62 183 ASN A O 1
ATOM 1492 N N . ASP A 1 184 ? -3.206 10.696 -15.598 1.00 62.78 184 ASP A N 1
ATOM 1493 C CA . ASP A 1 184 ? -4.262 11.679 -15.883 1.00 62.78 184 ASP A CA 1
ATOM 1494 C C . ASP A 1 184 ? -3.757 13.079 -16.253 1.00 62.78 184 ASP A C 1
ATOM 1496 O O . ASP A 1 184 ? -4.517 13.896 -16.763 1.00 62.78 184 ASP A O 1
ATOM 1500 N N . SER A 1 185 ? -2.492 13.404 -15.990 1.00 60.75 185 SER A N 1
ATOM 1501 C CA . SER A 1 185 ? -1.897 14.689 -16.360 1.00 60.75 185 SER A CA 1
ATOM 1502 C C . SER A 1 185 ? -1.431 14.747 -17.817 1.00 60.75 185 SER A C 1
ATOM 1504 O O . SER A 1 185 ? -1.415 15.832 -18.396 1.00 60.75 185 SER A O 1
ATOM 1506 N N . THR A 1 186 ? -1.067 13.611 -18.416 1.00 61.78 186 THR A N 1
ATOM 1507 C CA . THR A 1 186 ? -0.398 13.562 -19.730 1.00 61.78 186 THR A CA 1
ATOM 1508 C C . THR A 1 186 ? -1.078 12.644 -20.741 1.00 61.78 186 THR A C 1
ATOM 1510 O O . THR A 1 186 ? -0.867 12.814 -21.937 1.00 61.78 186 THR A O 1
ATOM 1513 N N . ASN A 1 187 ? -1.931 11.714 -20.305 1.00 65.62 187 ASN A N 1
ATOM 1514 C CA . ASN A 1 187 ? -2.637 10.813 -21.211 1.00 65.62 187 ASN A CA 1
ATOM 1515 C C . ASN A 1 187 ? -3.961 11.432 -21.694 1.00 65.62 187 ASN A C 1
ATOM 1517 O O . ASN A 1 187 ? -5.011 11.275 -21.074 1.00 65.62 187 ASN A O 1
ATOM 1521 N N . GLU A 1 188 ? -3.912 12.163 -22.809 1.00 65.38 188 GLU A N 1
ATOM 1522 C CA . GLU A 1 188 ? -5.086 12.835 -23.388 1.00 65.38 188 GLU A CA 1
ATOM 1523 C C . GLU A 1 188 ? -6.211 11.864 -23.775 1.00 65.38 188 GLU A C 1
ATOM 1525 O O . GLU A 1 188 ? -7.384 12.223 -23.672 1.00 65.38 188 GLU A O 1
ATOM 1530 N N . ILE A 1 189 ? -5.878 10.626 -24.155 1.00 68.12 189 ILE A N 1
ATOM 1531 C CA . ILE A 1 189 ? -6.851 9.602 -24.562 1.00 68.12 189 ILE A CA 1
ATOM 1532 C C . ILE A 1 189 ? -7.749 9.229 -23.379 1.00 68.12 189 ILE A C 1
ATOM 1534 O O . ILE A 1 189 ? -8.974 9.248 -23.502 1.00 68.12 189 ILE A O 1
ATOM 1538 N N . LEU A 1 190 ? -7.153 8.967 -22.213 1.00 71.12 190 LEU A N 1
ATOM 1539 C CA . LEU A 1 190 ? -7.893 8.602 -21.001 1.00 71.12 190 LEU A CA 1
ATOM 1540 C C . LEU A 1 190 ? -8.665 9.781 -20.406 1.00 71.12 190 LEU A C 1
ATOM 1542 O O . LEU A 1 190 ? -9.762 9.610 -19.884 1.00 71.12 190 LEU A O 1
ATOM 1546 N N . ARG A 1 191 ? -8.141 11.003 -20.544 1.00 68.12 191 ARG A N 1
ATOM 1547 C CA . ARG A 1 191 ? -8.843 12.212 -20.089 1.00 68.12 191 ARG A CA 1
ATOM 1548 C C . ARG A 1 191 ? -10.074 12.540 -20.933 1.00 68.12 191 ARG A C 1
ATOM 1550 O O . ARG A 1 191 ? -11.065 13.035 -20.394 1.00 68.12 191 ARG A O 1
ATOM 1557 N N . ASN A 1 192 ? -9.994 12.334 -22.247 1.00 66.69 192 ASN A N 1
ATOM 1558 C CA . ASN A 1 192 ? -11.048 12.724 -23.183 1.00 66.69 192 ASN A CA 1
ATOM 1559 C C . ASN A 1 192 ? -12.147 11.659 -23.312 1.00 66.69 192 ASN A C 1
ATOM 1561 O O . ASN A 1 192 ? -13.296 12.009 -23.590 1.00 66.69 192 ASN A O 1
ATOM 1565 N N . ASN A 1 193 ? -11.830 10.388 -23.052 1.00 69.31 193 ASN A N 1
ATOM 1566 C CA . ASN A 1 193 ? -12.780 9.282 -23.125 1.00 69.31 193 ASN A CA 1
ATOM 1567 C C . ASN A 1 193 ? -13.269 8.877 -21.732 1.00 69.31 193 ASN A C 1
ATOM 1569 O O . ASN A 1 193 ? -12.626 8.106 -21.029 1.00 69.31 193 ASN A O 1
ATOM 1573 N N . LYS A 1 194 ? -14.456 9.357 -21.348 1.00 69.00 194 LYS A N 1
ATOM 1574 C CA . LYS A 1 194 ? -15.067 9.041 -20.041 1.00 69.00 194 LYS A CA 1
ATOM 1575 C C . LYS A 1 194 ? -15.453 7.570 -19.864 1.00 69.00 194 LYS A C 1
ATOM 1577 O O . LYS A 1 194 ? -15.649 7.143 -18.731 1.00 69.00 194 LYS A O 1
ATOM 1582 N N . ASP A 1 195 ? -15.567 6.829 -20.961 1.00 69.00 195 ASP A N 1
ATOM 1583 C CA . ASP A 1 195 ? -15.905 5.404 -20.951 1.00 69.00 195 ASP A CA 1
ATOM 1584 C C . ASP A 1 195 ? -14.684 4.521 -20.630 1.00 69.00 195 ASP A C 1
ATOM 1586 O O . ASP A 1 195 ? -14.827 3.357 -20.261 1.00 69.00 195 ASP A O 1
ATOM 1590 N N . LEU A 1 196 ? -13.472 5.085 -20.705 1.00 73.56 196 LEU A N 1
ATOM 1591 C CA . LEU A 1 196 ? -12.233 4.413 -20.339 1.00 73.56 196 LEU A CA 1
ATOM 1592 C C . LEU A 1 196 ? -11.978 4.583 -18.836 1.00 73.56 196 LEU A C 1
ATOM 1594 O O . LEU A 1 196 ? -11.361 5.549 -18.390 1.00 73.56 196 LEU A O 1
ATOM 1598 N N . THR A 1 197 ? -12.442 3.618 -18.041 1.00 81.50 197 THR A N 1
ATOM 1599 C CA . THR A 1 197 ? -12.258 3.623 -16.583 1.00 81.50 197 THR A CA 1
ATOM 1600 C C . THR A 1 197 ? -11.317 2.522 -16.112 1.00 81.50 197 THR A C 1
ATOM 1602 O O . THR A 1 197 ? -11.533 1.347 -16.407 1.00 81.50 197 THR A O 1
ATOM 1605 N N . THR A 1 198 ? -10.332 2.897 -15.297 1.00 87.75 198 THR A N 1
ATOM 1606 C CA . THR A 1 198 ? -9.439 1.960 -14.606 1.00 87.75 198 THR A CA 1
ATOM 1607 C C . THR A 1 198 ? -9.984 1.602 -13.228 1.00 87.75 198 THR A C 1
ATOM 1609 O O . THR A 1 198 ? -10.313 2.485 -12.433 1.00 87.75 198 THR A O 1
ATOM 1612 N N . GLN A 1 199 ? -9.994 0.311 -12.901 1.00 90.69 199 GLN A N 1
ATOM 1613 C CA . GLN A 1 199 ? -10.241 -0.183 -11.553 1.00 90.69 199 GLN A CA 1
ATOM 1614 C C . GLN A 1 199 ? -8.990 -0.871 -11.000 1.00 90.69 199 GLN A C 1
ATOM 1616 O O . GLN A 1 199 ? -8.442 -1.782 -11.613 1.00 90.69 199 GLN A O 1
ATOM 1621 N N . LEU A 1 200 ? -8.569 -0.452 -9.808 1.00 93.25 200 LEU A N 1
ATOM 1622 C CA . LEU A 1 200 ? -7.465 -1.053 -9.067 1.00 93.25 200 LEU A CA 1
ATOM 1623 C C . LEU A 1 200 ? -8.011 -1.764 -7.826 1.00 93.25 200 LEU A C 1
ATOM 1625 O O . LEU A 1 200 ? -8.713 -1.156 -7.017 1.00 93.25 200 LEU A O 1
ATOM 1629 N N . VAL A 1 201 ? -7.661 -3.037 -7.670 1.00 95.19 201 VAL A N 1
ATOM 1630 C CA . VAL A 1 201 ? -7.957 -3.848 -6.488 1.00 95.19 201 VAL A CA 1
ATOM 1631 C C . VAL A 1 201 ? -6.639 -4.268 -5.856 1.00 95.19 201 VAL A C 1
ATOM 1633 O O . VAL A 1 201 ? -5.787 -4.857 -6.514 1.00 95.19 201 VAL A O 1
ATOM 1636 N N . VAL A 1 202 ? -6.477 -3.963 -4.572 1.00 95.12 202 VAL A N 1
ATOM 1637 C CA . VAL A 1 202 ? -5.265 -4.284 -3.814 1.00 95.12 202 VAL A CA 1
ATOM 1638 C C . VAL A 1 202 ? -5.649 -5.134 -2.610 1.00 95.12 202 VAL A C 1
ATOM 1640 O O . VAL A 1 202 ? -6.517 -4.722 -1.836 1.00 95.12 202 VAL A O 1
ATOM 1643 N N . SER A 1 203 ? -5.028 -6.303 -2.450 1.00 94.88 203 SER A N 1
ATOM 1644 C CA . SER A 1 203 ? -5.048 -7.029 -1.175 1.00 94.88 203 SER A CA 1
ATOM 1645 C C . SER A 1 203 ? -3.864 -6.578 -0.326 1.00 94.88 203 SER A C 1
ATOM 1647 O O . SER A 1 203 ? -2.789 -6.288 -0.846 1.00 94.88 203 SER A O 1
ATOM 1649 N N . THR A 1 204 ? -4.074 -6.447 0.982 1.00 93.38 204 THR A N 1
ATOM 1650 C CA . THR A 1 204 ? -3.036 -5.965 1.893 1.00 93.38 204 THR A CA 1
ATOM 1651 C C . THR A 1 204 ? -3.304 -6.415 3.327 1.00 93.38 204 THR A C 1
ATOM 1653 O O . THR A 1 204 ? -4.451 -6.447 3.781 1.00 93.38 204 THR A O 1
ATOM 1656 N N . HIS A 1 205 ? -2.223 -6.708 4.040 1.00 91.44 205 HIS A N 1
ATOM 1657 C CA . HIS A 1 205 ? -2.147 -6.873 5.487 1.00 91.44 205 HIS A CA 1
ATOM 1658 C C . HIS A 1 205 ? -1.463 -5.673 6.172 1.00 91.44 205 HIS A C 1
ATOM 1660 O O . HIS A 1 205 ? -1.209 -5.697 7.375 1.00 91.44 205 HIS A O 1
ATOM 1666 N N . SER A 1 206 ? -1.158 -4.606 5.427 1.00 90.75 206 SER A N 1
ATOM 1667 C CA . SER A 1 206 ? -0.461 -3.427 5.931 1.00 90.75 206 SER A CA 1
ATOM 1668 C C . SER A 1 206 ? -1.410 -2.310 6.359 1.00 90.75 206 SER A C 1
ATOM 1670 O O . SER A 1 206 ? -2.110 -1.696 5.546 1.00 90.75 206 SER A O 1
ATOM 1672 N N . ASN A 1 207 ? -1.316 -1.918 7.634 1.00 89.06 207 ASN A N 1
ATOM 1673 C CA . ASN A 1 207 ? -1.954 -0.698 8.133 1.00 89.06 207 ASN A CA 1
ATOM 1674 C C . ASN A 1 207 ? -1.464 0.562 7.415 1.00 89.06 207 ASN A C 1
ATOM 1676 O O . ASN A 1 207 ? -2.218 1.524 7.273 1.00 89.06 207 ASN A O 1
ATOM 1680 N N . HIS A 1 208 ? -0.222 0.589 6.930 1.00 90.12 208 HIS A N 1
ATOM 1681 C CA . HIS A 1 208 ? 0.296 1.754 6.214 1.00 90.12 208 HIS A CA 1
ATOM 1682 C C . HIS A 1 208 ? -0.434 1.976 4.887 1.00 90.12 208 HIS A C 1
ATOM 1684 O O . HIS A 1 208 ? -0.698 3.123 4.537 1.00 90.12 208 HIS A O 1
ATOM 1690 N N . ILE A 1 209 ? -0.815 0.905 4.186 1.00 90.62 209 ILE A N 1
ATOM 1691 C CA . ILE A 1 209 ? -1.603 1.001 2.951 1.00 90.62 209 ILE A CA 1
ATOM 1692 C C . ILE A 1 209 ? -3.036 1.421 3.273 1.00 90.62 209 ILE A C 1
ATOM 1694 O O . ILE A 1 209 ? -3.549 2.366 2.675 1.00 90.62 209 ILE A O 1
ATOM 1698 N N . VAL A 1 210 ? -3.663 0.770 4.257 1.00 89.88 210 VAL A N 1
ATOM 1699 C CA . VAL A 1 210 ? -5.053 1.050 4.648 1.00 89.88 210 VAL A CA 1
ATOM 1700 C C . VAL A 1 210 ? -5.246 2.513 5.069 1.00 89.88 210 VAL A C 1
ATOM 1702 O O . VAL A 1 210 ? -6.248 3.127 4.703 1.00 89.88 210 VAL A O 1
ATOM 1705 N N . ASN A 1 211 ? -4.270 3.103 5.766 1.00 87.06 211 ASN A N 1
ATOM 1706 C CA . ASN A 1 211 ? -4.325 4.500 6.210 1.00 87.06 211 ASN A CA 1
ATOM 1707 C C . ASN A 1 211 ? -4.356 5.522 5.057 1.00 87.06 211 ASN A C 1
ATOM 1709 O O . ASN A 1 211 ? -4.946 6.595 5.198 1.00 87.06 211 ASN A O 1
ATOM 1713 N N . GLU A 1 212 ? -3.762 5.209 3.905 1.00 88.06 212 GLU A N 1
ATOM 1714 C CA . GLU A 1 212 ? -3.734 6.119 2.749 1.00 88.06 212 GLU A CA 1
ATOM 1715 C C . GLU A 1 212 ? -5.006 6.047 1.892 1.00 88.06 212 GLU A C 1
ATOM 1717 O O . GLU A 1 212 ? -5.255 6.921 1.059 1.00 88.06 212 GLU A O 1
ATOM 1722 N N . VAL A 1 213 ? -5.842 5.030 2.099 1.00 88.12 213 VAL A N 1
ATOM 1723 C CA . VAL A 1 213 ? -7.049 4.792 1.306 1.00 88.12 213 VAL A CA 1
ATOM 1724 C C . VAL A 1 213 ? -8.274 5.392 2.010 1.00 88.12 213 VAL A C 1
ATOM 1726 O O . VAL A 1 213 ? -8.308 5.587 3.226 1.00 88.12 213 VAL A O 1
ATOM 1729 N N . ASP A 1 214 ? -9.289 5.799 1.246 1.00 87.50 214 ASP A N 1
ATOM 1730 C CA . ASP A 1 214 ? -10.584 6.193 1.818 1.00 87.50 214 ASP A CA 1
ATOM 1731 C C . ASP A 1 214 ? -11.366 4.943 2.246 1.00 87.50 214 ASP A C 1
ATOM 1733 O O . ASP A 1 214 ? -11.442 3.967 1.497 1.00 87.50 214 ASP A O 1
ATOM 1737 N N . MET A 1 215 ? -12.017 4.985 3.412 1.00 84.56 215 MET A N 1
ATOM 1738 C CA . MET A 1 215 ? -12.858 3.890 3.910 1.00 84.56 215 MET A CA 1
ATOM 1739 C C . MET A 1 215 ? -13.932 3.432 2.910 1.00 84.56 215 MET A C 1
ATOM 1741 O O . MET A 1 215 ? -14.350 2.276 2.943 1.00 84.56 215 MET A O 1
ATOM 1745 N N . CYS A 1 216 ? -14.358 4.295 1.982 1.00 86.62 216 CYS A N 1
ATOM 1746 C CA . CYS A 1 216 ? -15.286 3.936 0.909 1.00 86.62 216 CYS A CA 1
ATOM 1747 C C . CYS A 1 216 ? -14.763 2.822 -0.006 1.00 86.62 216 CYS A C 1
ATOM 1749 O O . CYS A 1 216 ? -15.543 1.998 -0.503 1.00 86.62 216 CYS A O 1
ATOM 1751 N N . HIS A 1 217 ? -13.448 2.764 -0.190 1.00 89.81 217 HIS A N 1
ATOM 1752 C CA . HIS A 1 217 ? -12.784 1.781 -1.036 1.00 89.81 217 HIS A CA 1
ATOM 1753 C C . HIS A 1 217 ? -12.361 0.525 -0.263 1.00 89.81 217 HIS A C 1
ATOM 1755 O O . HIS A 1 217 ? -11.985 -0.466 -0.879 1.00 89.81 217 HIS A O 1
ATOM 1761 N N . LEU A 1 218 ? -12.482 0.516 1.068 1.00 91.75 218 LEU A N 1
ATOM 1762 C CA . LEU A 1 218 ? -12.075 -0.624 1.883 1.00 91.75 218 LEU A CA 1
ATOM 1763 C C . LEU A 1 218 ? -13.126 -1.744 1.874 1.00 91.75 218 LEU A C 1
ATOM 1765 O O . LEU A 1 218 ? -14.339 -1.522 2.016 1.00 91.75 218 LEU A O 1
ATOM 1769 N N . ARG A 1 219 ? -12.637 -2.973 1.720 1.00 93.94 219 ARG A N 1
ATOM 1770 C CA . ARG A 1 219 ? -13.385 -4.218 1.906 1.00 93.94 219 ARG A CA 1
ATOM 1771 C C . ARG A 1 219 ? -12.641 -5.042 2.940 1.00 93.94 219 ARG A C 1
ATOM 1773 O O . ARG A 1 219 ? -11.487 -5.391 2.729 1.00 93.94 219 ARG A O 1
ATOM 1780 N N . TYR A 1 220 ? -13.293 -5.289 4.067 1.00 93.06 220 TYR A N 1
ATOM 1781 C CA . TYR A 1 220 ? -12.694 -5.996 5.187 1.00 93.06 220 TYR A CA 1
ATOM 1782 C C . TYR A 1 220 ? -13.099 -7.467 5.146 1.00 93.06 220 TYR A C 1
ATOM 1784 O O . TYR A 1 220 ? -14.287 -7.778 5.090 1.00 93.06 220 TYR A O 1
ATOM 1792 N N . PHE A 1 221 ? -12.118 -8.363 5.148 1.00 92.69 221 PHE A N 1
ATOM 1793 C CA . PHE A 1 221 ? -12.341 -9.805 5.134 1.00 92.69 221 PHE A CA 1
ATOM 1794 C C . PHE A 1 221 ? -12.367 -10.304 6.575 1.00 92.69 221 PHE A C 1
ATOM 1796 O O . PHE A 1 221 ? -11.332 -10.583 7.175 1.00 92.69 221 PHE A O 1
ATOM 1803 N N . LYS A 1 222 ? -13.570 -10.389 7.138 1.00 89.75 222 LYS A N 1
ATOM 1804 C CA . LYS A 1 222 ? -13.792 -10.808 8.518 1.00 89.75 222 LYS A CA 1
ATOM 1805 C C . LYS A 1 222 ? -13.829 -12.327 8.599 1.00 89.75 222 LYS A C 1
ATOM 1807 O O . LYS A 1 222 ? -14.615 -12.967 7.904 1.00 89.75 222 LYS A O 1
ATOM 1812 N N . ARG A 1 223 ? -13.024 -12.917 9.479 1.00 86.69 223 ARG A N 1
ATOM 1813 C CA . ARG A 1 223 ? -13.095 -14.353 9.770 1.00 86.69 223 ARG A CA 1
ATOM 1814 C C . ARG A 1 223 ? -14.229 -14.620 10.760 1.00 86.69 223 ARG A C 1
ATOM 1816 O O . ARG A 1 223 ? -14.225 -14.079 11.860 1.00 86.69 223 ARG A O 1
ATOM 1823 N N . ILE A 1 224 ? -15.176 -15.467 10.379 1.00 87.62 224 ILE A N 1
ATOM 1824 C CA . ILE A 1 224 ? -16.272 -15.930 11.237 1.00 87.62 224 ILE A CA 1
ATOM 1825 C C . ILE A 1 224 ? -16.283 -17.460 11.267 1.00 87.62 224 ILE A C 1
ATOM 1827 O O . ILE A 1 224 ? -15.806 -18.108 10.338 1.00 87.62 224 ILE A O 1
ATOM 1831 N N . ILE A 1 225 ? -16.793 -18.055 12.341 1.00 85.50 225 ILE A N 1
ATOM 1832 C CA . ILE A 1 225 ? -17.074 -19.494 12.371 1.00 85.50 225 ILE A CA 1
ATOM 1833 C C . ILE A 1 225 ? -18.524 -19.651 11.940 1.00 85.50 225 ILE A C 1
ATOM 1835 O O . ILE A 1 225 ? -19.410 -19.092 12.579 1.00 85.50 225 ILE A O 1
ATOM 1839 N N . ASP A 1 226 ? -18.757 -20.370 10.845 1.00 85.25 226 ASP A N 1
ATOM 1840 C CA . ASP A 1 226 ? -20.119 -20.642 10.396 1.00 85.25 226 ASP A CA 1
ATOM 1841 C C . ASP A 1 226 ? -20.798 -21.628 11.359 1.00 85.25 226 ASP A C 1
ATOM 1843 O O . ASP A 1 226 ? -20.274 -22.718 11.606 1.00 85.25 226 ASP A O 1
ATOM 1847 N N . ASP A 1 227 ? -21.965 -21.262 11.896 1.00 81.56 227 ASP A N 1
ATOM 1848 C CA . ASP A 1 227 ? -22.691 -22.078 12.880 1.00 81.56 227 ASP A CA 1
ATOM 1849 C C . ASP A 1 227 ? -23.142 -23.440 12.320 1.00 81.56 227 ASP A C 1
ATOM 1851 O O . ASP A 1 227 ? -23.275 -24.411 13.073 1.00 81.56 227 ASP A O 1
ATOM 1855 N N . ASN A 1 228 ? -23.351 -23.545 11.002 1.00 83.19 228 ASN A N 1
ATOM 1856 C CA . ASN A 1 228 ? -23.821 -24.768 10.354 1.00 83.19 228 ASN A CA 1
ATOM 1857 C C . ASN A 1 228 ? -22.664 -25.701 9.988 1.00 83.19 228 ASN A C 1
ATOM 1859 O O . ASN A 1 228 ? -22.734 -26.907 10.228 1.00 83.19 228 ASN A O 1
ATOM 1863 N N . ILE A 1 229 ? -21.602 -25.154 9.395 1.00 85.44 229 ILE A N 1
ATOM 1864 C CA . ILE A 1 229 ? -20.491 -25.936 8.837 1.00 85.44 229 ILE A CA 1
ATOM 1865 C C . ILE A 1 229 ? -19.371 -26.121 9.880 1.00 85.44 229 ILE A C 1
ATOM 1867 O O . ILE A 1 229 ? -18.562 -27.041 9.761 1.00 85.44 229 ILE A O 1
ATOM 1871 N N . LYS A 1 230 ? -19.340 -25.298 10.943 1.00 86.38 230 LYS A N 1
ATOM 1872 C CA . LYS A 1 230 ? -18.317 -25.280 12.012 1.00 86.38 230 LYS A CA 1
ATOM 1873 C C . LYS A 1 230 ? -16.883 -25.140 11.502 1.00 86.38 230 LYS A C 1
ATOM 1875 O O . LYS A 1 230 ? -15.932 -25.523 12.185 1.00 86.38 230 LYS A O 1
ATOM 1880 N N . ILE A 1 231 ? -16.724 -24.583 10.307 1.00 87.88 231 ILE A N 1
ATOM 1881 C CA . ILE A 1 231 ? -15.430 -24.219 9.740 1.00 87.88 231 ILE A CA 1
ATOM 1882 C C . ILE A 1 231 ? -15.313 -22.695 9.693 1.00 87.88 231 ILE A C 1
ATOM 1884 O O . ILE A 1 231 ? -16.328 -22.004 9.562 1.00 87.88 231 ILE A O 1
ATOM 1888 N N . PRO A 1 232 ? -14.091 -22.152 9.794 1.00 85.81 232 PRO A N 1
ATOM 1889 C CA . PRO A 1 232 ? -13.875 -20.734 9.572 1.00 85.81 232 PRO A CA 1
ATOM 1890 C C . PRO A 1 232 ? -14.200 -20.359 8.122 1.00 85.81 232 PRO A C 1
ATOM 1892 O O . PRO A 1 232 ? -13.662 -20.961 7.194 1.00 85.81 232 PRO A O 1
ATOM 1895 N N . VAL A 1 233 ? -15.042 -19.346 7.942 1.00 89.75 233 VAL A N 1
ATOM 1896 C CA . VAL A 1 233 ? -15.366 -18.727 6.652 1.00 89.75 233 VAL A CA 1
ATOM 1897 C C . VAL A 1 233 ? -15.047 -17.233 6.701 1.00 89.75 233 VAL A C 1
ATOM 1899 O O . VAL A 1 233 ? -14.928 -16.642 7.777 1.00 89.75 233 VAL A O 1
ATOM 1902 N N . SER A 1 234 ? -14.879 -16.619 5.533 1.00 90.81 234 SER A N 1
ATOM 1903 C CA . SER A 1 234 ? -14.622 -15.183 5.413 1.00 90.81 234 SER A CA 1
ATOM 1904 C C . SER A 1 234 ? -15.879 -14.456 4.950 1.00 90.81 234 SER A C 1
ATOM 1906 O O . SER A 1 234 ? -16.409 -14.738 3.878 1.00 90.81 234 SER A O 1
ATOM 1908 N N . GLU A 1 235 ? -16.332 -13.495 5.744 1.00 91.25 235 GLU A N 1
ATOM 1909 C CA . GLU A 1 235 ? -17.388 -12.556 5.389 1.00 91.25 235 GLU A CA 1
ATOM 1910 C C . GLU A 1 235 ? -16.760 -11.257 4.869 1.00 91.25 235 GLU A C 1
ATOM 1912 O O . GLU A 1 235 ? -15.884 -10.672 5.511 1.00 91.25 235 GLU A O 1
ATOM 1917 N N . VAL A 1 236 ? -17.205 -10.787 3.702 1.00 93.06 236 VAL A N 1
ATOM 1918 C CA . VAL A 1 236 ? -16.720 -9.525 3.129 1.00 93.06 236 VAL A CA 1
ATOM 1919 C C . VAL A 1 236 ? -17.576 -8.370 3.633 1.00 93.06 236 VAL A C 1
ATOM 1921 O O . VAL A 1 236 ? -18.718 -8.177 3.213 1.00 93.06 236 VAL A O 1
ATOM 1924 N N . VAL A 1 237 ? -16.991 -7.544 4.491 1.00 92.44 237 VAL A N 1
ATOM 1925 C CA . VAL A 1 237 ? -17.629 -6.368 5.074 1.00 92.44 237 VAL A CA 1
ATOM 1926 C C . VAL A 1 237 ? -17.308 -5.128 4.236 1.00 92.44 237 VAL A C 1
ATOM 1928 O O . VAL A 1 237 ? -16.153 -4.738 4.051 1.00 92.44 237 VAL A O 1
ATOM 1931 N N . ASN A 1 238 ? -18.351 -4.462 3.734 1.00 92.31 238 ASN A N 1
ATOM 1932 C CA . ASN A 1 238 ? -18.220 -3.217 2.977 1.00 92.31 238 ASN A CA 1
ATOM 1933 C C . ASN A 1 238 ? -18.265 -1.986 3.901 1.00 92.31 238 ASN A C 1
ATOM 1935 O O . ASN A 1 238 ? -19.309 -1.676 4.490 1.00 92.31 238 ASN A O 1
ATOM 1939 N N . LEU A 1 239 ? -17.154 -1.242 3.962 1.00 89.62 239 LEU A N 1
ATOM 1940 C CA . LEU A 1 239 ? -16.997 -0.087 4.852 1.00 89.62 239 LEU A CA 1
ATOM 1941 C C . LEU A 1 239 ? -17.512 1.248 4.282 1.00 89.62 239 LEU A C 1
ATOM 1943 O O . LEU A 1 239 ? -17.590 2.241 5.004 1.00 89.62 239 LEU A O 1
ATOM 1947 N N . SER A 1 240 ? -17.954 1.289 3.022 1.00 87.50 240 SER A N 1
ATOM 1948 C CA . SER A 1 240 ? -18.442 2.531 2.392 1.00 87.50 240 SER A CA 1
ATOM 1949 C C . SER A 1 240 ? -19.678 3.134 3.044 1.00 87.50 240 SER A C 1
ATOM 1951 O O . SER A 1 240 ? -19.833 4.353 3.075 1.00 87.50 240 SER A O 1
ATOM 1953 N N . ARG A 1 241 ? -20.542 2.282 3.595 1.00 85.31 241 ARG A N 1
ATOM 1954 C CA . ARG A 1 241 ? -21.800 2.674 4.241 1.00 85.31 241 ARG A CA 1
ATOM 1955 C C . ARG A 1 241 ? -21.760 2.476 5.753 1.00 85.31 241 ARG A C 1
ATOM 1957 O O . ARG A 1 241 ? -22.790 2.208 6.354 1.00 85.31 241 ARG A O 1
ATOM 1964 N N . THR A 1 242 ? -20.578 2.489 6.371 1.00 86.19 242 THR A N 1
ATOM 1965 C CA . THR A 1 242 ? -20.451 2.271 7.826 1.00 86.19 242 THR A CA 1
ATOM 1966 C C . THR A 1 242 ? -21.181 3.332 8.641 1.00 86.19 242 THR A C 1
ATOM 1968 O O . THR A 1 242 ? -21.801 2.991 9.636 1.00 86.19 242 THR A O 1
ATOM 1971 N N . PHE A 1 243 ? -21.172 4.584 8.183 1.00 86.62 243 PHE A N 1
ATOM 1972 C CA . PHE A 1 243 ? -21.745 5.717 8.921 1.00 86.62 243 PHE A CA 1
ATOM 1973 C C . PHE A 1 243 ? -23.044 6.267 8.310 1.00 86.62 243 PHE A C 1
ATOM 1975 O O . PHE A 1 243 ? -23.550 7.285 8.768 1.00 86.62 243 PHE A O 1
ATOM 1982 N N . GLY A 1 244 ? -23.588 5.629 7.265 1.00 85.25 244 GLY A N 1
ATOM 1983 C CA . GLY A 1 244 ? -24.765 6.143 6.553 1.00 85.25 244 GLY A CA 1
ATOM 1984 C C . GLY A 1 244 ? -24.571 7.590 6.078 1.00 85.25 244 GLY A C 1
ATOM 1985 O O . GLY A 1 244 ? -23.568 7.887 5.427 1.00 85.25 244 GLY A O 1
ATOM 1986 N N . ASP A 1 245 ? -25.513 8.464 6.442 1.00 85.75 245 ASP A N 1
ATOM 1987 C CA . ASP A 1 245 ? -25.499 9.900 6.122 1.00 85.75 245 ASP A CA 1
ATOM 1988 C C . ASP A 1 245 ? -24.768 10.765 7.175 1.00 85.75 245 ASP A C 1
ATOM 1990 O O . ASP A 1 245 ? -24.643 11.981 7.001 1.00 85.75 245 ASP A O 1
ATOM 1994 N N . ASP A 1 246 ? -24.248 10.168 8.258 1.00 87.44 246 ASP A N 1
ATOM 1995 C CA . ASP A 1 246 ? -23.499 10.882 9.299 1.00 87.44 246 ASP A CA 1
ATOM 1996 C C . ASP A 1 246 ? -22.060 11.188 8.846 1.00 87.44 246 ASP A C 1
ATOM 1998 O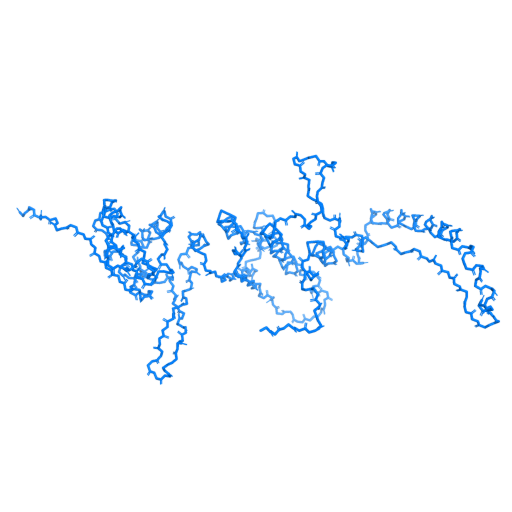 O . ASP A 1 246 ? -21.072 10.512 9.165 1.00 87.44 246 ASP A O 1
ATOM 2002 N N . ASN A 1 247 ? -21.948 12.261 8.068 1.00 86.31 247 ASN A N 1
ATOM 2003 C CA . ASN A 1 247 ? -20.681 12.747 7.538 1.00 86.31 247 ASN A CA 1
ATOM 2004 C C . ASN A 1 247 ? -19.734 13.293 8.618 1.00 86.31 247 ASN A C 1
ATOM 2006 O O . ASN A 1 247 ? -18.520 13.338 8.391 1.00 86.31 247 ASN A O 1
ATOM 2010 N N . ASP A 1 248 ? -20.244 13.712 9.778 1.00 86.62 248 ASP A N 1
ATOM 2011 C CA . ASP A 1 248 ? -19.421 14.257 10.857 1.00 86.62 248 ASP A CA 1
ATOM 2012 C C . ASP A 1 248 ? -18.722 13.143 11.626 1.00 86.62 248 ASP A C 1
ATOM 2014 O O . ASP A 1 248 ? -17.509 13.221 11.844 1.00 86.62 248 ASP A O 1
ATOM 2018 N N . THR A 1 249 ? -19.445 12.074 11.959 1.00 85.81 249 THR A N 1
ATOM 2019 C CA . THR A 1 249 ? -18.867 10.855 12.533 1.00 85.81 249 THR A CA 1
ATOM 2020 C C . THR A 1 249 ? -17.901 10.199 11.557 1.00 85.81 249 THR A C 1
ATOM 2022 O O . THR A 1 249 ? -16.764 9.915 11.936 1.00 85.81 249 THR A O 1
ATOM 2025 N N . LYS A 1 250 ? -18.272 10.071 10.275 1.00 87.12 250 LYS A N 1
ATOM 2026 C CA . LYS A 1 250 ? -17.369 9.547 9.238 1.00 87.12 250 LYS A CA 1
ATOM 2027 C C . LYS A 1 250 ? -16.061 10.330 9.174 1.00 87.12 250 LYS A C 1
ATOM 2029 O O . LYS A 1 250 ? -14.982 9.736 9.199 1.00 87.12 250 LYS A O 1
ATOM 2034 N N . ARG A 1 251 ? -16.136 11.663 9.099 1.00 86.62 251 ARG A N 1
ATOM 2035 C CA . ARG A 1 251 ? -14.956 12.537 9.016 1.00 86.62 251 ARG A CA 1
ATOM 2036 C C . ARG A 1 251 ? -14.109 12.464 10.282 1.00 86.62 251 ARG A C 1
ATOM 2038 O O . ARG A 1 251 ? -12.885 12.488 10.182 1.00 86.62 251 ARG A O 1
ATOM 2045 N N . PHE A 1 252 ? -14.748 12.373 11.446 1.00 85.81 252 PHE A N 1
ATOM 2046 C CA . PHE A 1 252 ? -14.074 12.196 12.726 1.00 85.81 252 PHE A CA 1
ATOM 2047 C C . PHE A 1 252 ? -13.297 10.876 12.751 1.00 85.81 252 PHE A C 1
ATOM 2049 O O . PHE A 1 252 ? -12.073 10.905 12.826 1.00 85.81 252 PHE A O 1
ATOM 2056 N N . VAL A 1 253 ? -13.973 9.738 12.580 1.00 84.69 253 VAL A N 1
ATOM 2057 C CA . VAL A 1 253 ? -13.349 8.408 12.658 1.00 84.69 253 VAL A CA 1
ATOM 2058 C C . VAL A 1 253 ? -12.269 8.230 11.588 1.00 84.69 253 VAL A C 1
ATOM 2060 O O . VAL A 1 253 ? -11.167 7.791 11.907 1.00 84.69 253 VAL A O 1
ATOM 2063 N N . THR A 1 254 ? -12.522 8.662 10.346 1.00 84.00 254 THR A N 1
ATOM 2064 C CA . THR A 1 254 ? -11.522 8.596 9.261 1.00 84.00 254 THR A CA 1
ATOM 2065 C C . THR A 1 254 ? -10.272 9.405 9.606 1.00 84.00 254 THR A C 1
ATOM 2067 O O . THR A 1 254 ? -9.154 8.950 9.376 1.00 84.00 254 THR A O 1
ATOM 2070 N N . ARG A 1 255 ? -10.436 10.608 10.175 1.00 82.75 255 ARG A N 1
ATOM 2071 C CA . ARG A 1 255 ? -9.301 11.434 10.599 1.00 82.75 255 ARG A CA 1
ATOM 2072 C C . ARG A 1 255 ? -8.515 10.760 11.719 1.00 82.75 255 ARG A C 1
ATOM 2074 O O . ARG A 1 255 ? -7.293 10.783 11.661 1.00 82.75 255 ARG A O 1
ATOM 2081 N N . TYR A 1 256 ? -9.198 10.181 12.704 1.00 81.62 256 TYR A N 1
ATOM 2082 C CA . TYR A 1 256 ? -8.537 9.487 13.806 1.00 81.62 256 TYR A CA 1
ATOM 2083 C C . TYR A 1 256 ? -7.720 8.304 13.299 1.00 81.62 256 TYR A C 1
ATOM 2085 O O . TYR A 1 256 ? -6.512 8.321 13.485 1.00 81.62 256 TYR A O 1
ATOM 2093 N N . ILE A 1 257 ? -8.332 7.377 12.552 1.00 81.31 257 ILE A N 1
ATOM 2094 C CA . ILE A 1 257 ? -7.638 6.216 11.963 1.00 81.31 257 ILE A CA 1
ATOM 2095 C C . ILE A 1 257 ? -6.356 6.650 11.235 1.00 81.31 257 ILE A C 1
ATOM 2097 O O . ILE A 1 257 ? -5.295 6.071 11.459 1.00 81.31 257 ILE A O 1
ATOM 2101 N N . ARG A 1 258 ? -6.436 7.727 10.440 1.00 78.50 258 ARG A N 1
ATOM 2102 C CA . ARG A 1 258 ? -5.298 8.270 9.686 1.00 78.50 258 ARG A CA 1
ATOM 2103 C C . ARG A 1 258 ? -4.206 8.903 10.545 1.00 78.50 258 ARG A C 1
ATOM 2105 O O . ARG A 1 258 ? -3.035 8.744 10.225 1.00 78.50 258 ARG A O 1
ATOM 2112 N N . LEU A 1 259 ? -4.566 9.668 11.576 1.00 73.31 259 LEU A N 1
ATOM 2113 C CA . LEU A 1 259 ? -3.598 10.432 12.373 1.00 73.31 259 LEU A CA 1
ATOM 2114 C C . LEU A 1 259 ? -2.851 9.567 13.384 1.00 73.31 259 LEU A C 1
ATOM 2116 O O . LEU A 1 259 ? -1.672 9.800 13.634 1.00 73.31 259 LEU A O 1
ATOM 2120 N N . THR A 1 260 ? -3.534 8.599 13.987 1.00 68.06 260 THR A N 1
ATOM 2121 C CA . THR A 1 260 ? -2.966 7.770 15.054 1.00 68.06 260 THR A CA 1
ATOM 2122 C C . THR A 1 260 ? -2.332 6.486 14.532 1.00 68.06 260 THR A C 1
ATOM 2124 O O . THR A 1 260 ? -1.818 5.716 15.338 1.00 68.06 260 THR A O 1
ATOM 2127 N N . HIS A 1 261 ? -2.353 6.256 13.209 1.00 66.88 261 HIS A N 1
ATOM 2128 C CA . HIS A 1 261 ? -1.940 4.995 12.587 1.00 66.88 261 HIS A CA 1
ATOM 2129 C C . HIS A 1 261 ? -2.554 3.790 13.312 1.00 66.88 261 HIS A C 1
ATOM 2131 O O . HIS A 1 261 ? -1.863 2.835 13.648 1.00 66.88 261 HIS A O 1
ATOM 2137 N N . CYS A 1 262 ? -3.850 3.871 13.619 1.00 66.06 262 CYS A N 1
ATOM 2138 C CA . CYS A 1 262 ? -4.494 2.858 14.442 1.00 66.06 262 CYS A CA 1
ATOM 2139 C C . CYS A 1 262 ? -4.543 1.511 13.726 1.00 66.06 262 CYS A C 1
ATOM 2141 O O . CYS A 1 262 ? -5.116 1.399 12.643 1.00 66.06 262 CYS A O 1
ATOM 2143 N N . ASP A 1 263 ? -4.071 0.469 14.406 1.00 81.50 263 ASP A N 1
ATOM 2144 C CA . ASP A 1 263 ? -4.101 -0.916 13.929 1.00 81.50 263 ASP A CA 1
ATOM 2145 C C . ASP A 1 263 ? -5.497 -1.565 14.047 1.00 81.50 263 ASP A C 1
ATOM 2147 O O . ASP A 1 263 ? -5.625 -2.776 14.207 1.00 81.50 263 ASP A O 1
ATOM 2151 N N . ILE A 1 264 ? -6.566 -0.762 13.965 1.00 88.75 264 ILE A N 1
ATOM 2152 C CA . ILE A 1 264 ? -7.944 -1.179 14.256 1.00 88.75 264 ILE A CA 1
ATOM 2153 C C . ILE A 1 264 ? -8.410 -2.337 13.365 1.00 88.75 264 ILE A C 1
ATOM 2155 O O . ILE A 1 264 ? -9.198 -3.167 13.800 1.00 88.75 264 ILE A O 1
ATOM 2159 N N . PHE A 1 265 ? -7.925 -2.408 12.124 1.00 89.25 265 PHE A N 1
ATOM 2160 C CA . PHE A 1 265 ? -8.363 -3.405 11.146 1.00 89.25 265 PHE A CA 1
ATOM 2161 C C . PHE A 1 265 ? -7.717 -4.781 11.337 1.00 89.25 265 PHE A C 1
ATOM 2163 O O . PHE A 1 265 ? -8.253 -5.762 10.829 1.00 89.25 265 PHE A O 1
ATOM 2170 N N . PHE A 1 266 ? -6.606 -4.875 12.070 1.00 89.31 266 PHE A N 1
ATOM 2171 C CA . PHE A 1 266 ? -5.901 -6.142 12.311 1.00 89.31 266 PHE A CA 1
ATOM 2172 C C . PHE A 1 266 ? -5.816 -6.498 13.801 1.00 89.31 266 PHE A C 1
ATOM 2174 O O . PHE A 1 266 ? -5.071 -7.400 14.171 1.00 89.31 266 PHE A O 1
ATOM 2181 N N . ALA A 1 267 ? -6.560 -5.787 14.650 1.00 91.06 267 ALA A N 1
ATOM 2182 C CA . ALA A 1 267 ? -6.632 -6.054 16.078 1.00 91.06 267 ALA A CA 1
ATOM 2183 C C . ALA A 1 267 ? -7.647 -7.162 16.389 1.00 91.06 267 ALA A C 1
ATOM 2185 O O . ALA A 1 267 ? -8.744 -7.178 15.825 1.00 91.06 267 ALA A O 1
ATOM 2186 N N . ASP A 1 268 ? -7.318 -8.025 17.351 1.00 91.31 268 ASP A N 1
ATOM 2187 C CA . ASP A 1 268 ? -8.262 -9.021 17.878 1.00 91.31 268 ASP A CA 1
ATOM 2188 C C . ASP A 1 268 ? -9.263 -8.383 18.855 1.00 91.31 268 ASP A C 1
ATOM 2190 O O . ASP A 1 268 ? -10.397 -8.842 18.988 1.00 91.31 268 ASP A O 1
ATOM 2194 N N . ALA A 1 269 ? -8.852 -7.309 19.535 1.00 93.06 269 ALA A N 1
ATOM 2195 C CA . ALA A 1 269 ? -9.690 -6.507 20.418 1.00 93.06 269 ALA A CA 1
ATOM 2196 C C . ALA A 1 269 ? -9.216 -5.048 20.450 1.00 93.06 269 ALA A C 1
ATOM 2198 O O . ALA A 1 269 ? -8.044 -4.747 20.210 1.00 93.06 269 ALA A O 1
ATOM 2199 N N . ILE A 1 270 ? -10.127 -4.134 20.777 1.00 93.12 270 ILE A N 1
ATOM 2200 C CA . ILE A 1 270 ? -9.860 -2.694 20.828 1.00 93.12 270 ILE A CA 1
ATOM 2201 C C . ILE A 1 270 ? -10.187 -2.156 22.220 1.00 93.12 270 ILE A C 1
ATOM 2203 O O . ILE A 1 270 ? -11.245 -2.446 22.776 1.00 93.12 270 ILE A O 1
ATOM 2207 N N . ILE A 1 271 ? -9.303 -1.318 22.758 1.00 93.38 271 ILE A N 1
ATOM 2208 C CA . ILE A 1 271 ? -9.556 -0.521 23.959 1.00 93.38 271 ILE A CA 1
ATOM 2209 C C . ILE A 1 271 ? -9.558 0.950 23.557 1.00 93.38 271 ILE A C 1
ATOM 2211 O O . ILE A 1 271 ? -8.533 1.492 23.151 1.00 93.38 271 ILE A O 1
ATOM 2215 N N . LEU A 1 272 ? -10.716 1.590 23.670 1.00 92.12 272 LEU A N 1
ATOM 2216 C CA . LEU A 1 272 ? -10.887 3.021 23.473 1.00 92.12 272 LEU A CA 1
ATOM 2217 C C . LEU A 1 272 ? -10.685 3.724 24.815 1.00 92.12 272 LEU A C 1
ATOM 2219 O O . LEU A 1 272 ? -11.396 3.425 25.773 1.00 92.12 272 LEU A O 1
ATOM 2223 N N . VAL A 1 273 ? -9.727 4.643 24.879 1.00 92.06 273 VAL A N 1
ATOM 2224 C CA . VAL A 1 273 ? -9.411 5.426 26.080 1.00 92.06 273 VAL A CA 1
ATOM 2225 C C . VAL A 1 273 ? -9.604 6.915 25.821 1.00 92.06 273 VAL A C 1
ATOM 2227 O O . VAL A 1 273 ? -9.426 7.367 24.695 1.00 92.06 273 VAL A O 1
ATOM 2230 N N . GLU A 1 274 ? -9.956 7.679 26.847 1.00 89.19 274 GLU A N 1
ATOM 2231 C CA . GLU A 1 274 ? -10.262 9.110 26.718 1.00 89.19 274 GLU A CA 1
ATOM 2232 C C . GLU A 1 274 ? -9.026 10.018 26.563 1.00 89.19 274 GLU A C 1
ATOM 2234 O O . GLU A 1 274 ? -9.099 11.068 25.919 1.00 89.19 274 GLU A O 1
ATOM 2239 N N . GLY A 1 275 ? -7.876 9.620 27.114 1.00 88.62 275 GLY A N 1
ATOM 2240 C CA . GLY A 1 275 ? -6.686 10.463 27.135 1.00 88.62 275 GLY A CA 1
ATOM 2241 C C . GLY A 1 275 ? -5.356 9.726 26.998 1.00 88.62 275 GLY A C 1
ATOM 2242 O O . GLY A 1 275 ? -5.243 8.494 26.984 1.00 88.62 275 GLY A O 1
ATOM 2243 N N . ALA A 1 276 ? -4.301 10.533 26.880 1.00 89.12 276 ALA A N 1
ATOM 2244 C CA . ALA A 1 276 ? -2.929 10.058 26.741 1.00 89.12 276 ALA A CA 1
ATOM 2245 C C . ALA A 1 276 ? -2.434 9.308 27.985 1.00 89.12 276 ALA A C 1
ATOM 2247 O O . ALA A 1 276 ? -1.601 8.407 27.866 1.00 89.12 276 ALA A O 1
ATOM 2248 N N . ALA A 1 277 ? -2.918 9.676 29.176 1.00 90.75 277 ALA A N 1
ATOM 2249 C CA . ALA A 1 277 ? -2.504 9.052 30.428 1.00 90.75 277 ALA A CA 1
ATOM 2250 C C . ALA A 1 277 ? -2.898 7.569 30.448 1.00 90.75 277 ALA A C 1
ATOM 2252 O O . ALA A 1 277 ? -2.049 6.697 30.650 1.00 90.75 277 ALA A O 1
ATOM 2253 N N . GLU A 1 278 ? -4.157 7.278 30.131 1.00 91.31 278 GLU A N 1
ATOM 2254 C CA . GLU A 1 278 ? -4.694 5.927 30.017 1.00 91.31 278 GLU A CA 1
ATOM 2255 C C . GLU A 1 278 ? -3.969 5.170 28.907 1.00 91.31 278 GLU A C 1
ATOM 2257 O O . GLU A 1 278 ? -3.558 4.031 29.121 1.00 91.31 278 GLU A O 1
ATOM 2262 N N . ARG A 1 279 ? -3.726 5.807 27.749 1.00 91.00 279 ARG A N 1
ATOM 2263 C CA . ARG A 1 279 ? -2.998 5.178 26.634 1.00 91.00 279 ARG A CA 1
ATOM 2264 C C . ARG A 1 279 ? -1.588 4.743 27.029 1.00 91.00 279 ARG A C 1
ATOM 2266 O O . ARG A 1 279 ? -1.134 3.685 26.599 1.00 91.00 279 ARG A O 1
ATOM 2273 N N . ILE A 1 280 ? -0.889 5.539 27.837 1.00 92.56 280 ILE A N 1
ATOM 2274 C CA . ILE A 1 280 ? 0.465 5.226 28.318 1.00 92.56 280 ILE A CA 1
ATOM 2275 C C . ILE A 1 280 ? 0.438 4.098 29.359 1.00 92.56 280 ILE A C 1
ATOM 2277 O O . ILE A 1 280 ? 1.345 3.262 29.379 1.00 92.56 280 ILE A O 1
ATOM 2281 N N . LEU A 1 281 ? -0.584 4.056 30.218 1.00 94.06 281 LEU A N 1
ATOM 2282 C CA . LEU A 1 281 ? -0.702 3.059 31.286 1.00 94.06 281 LEU A CA 1
ATOM 2283 C C . LEU A 1 281 ? -1.260 1.713 30.798 1.00 94.06 281 LEU A C 1
ATOM 2285 O O . LEU A 1 281 ? -0.850 0.670 31.308 1.00 94.06 281 LEU A O 1
ATOM 2289 N N . MET A 1 282 ? -2.132 1.708 29.786 1.00 93.81 282 MET A N 1
ATOM 2290 C CA . MET A 1 282 ? -2.834 0.511 29.308 1.00 93.81 282 MET A CA 1
ATOM 2291 C C . MET A 1 282 ? -1.908 -0.658 28.940 1.00 93.81 282 MET A C 1
ATOM 2293 O O . MET A 1 282 ? -2.173 -1.775 29.384 1.00 93.81 282 MET A O 1
ATOM 2297 N N . PRO A 1 283 ? -0.779 -0.455 28.225 1.00 92.44 283 PRO A N 1
ATOM 2298 C CA . PRO A 1 283 ? 0.140 -1.546 27.912 1.00 92.44 283 PRO A CA 1
ATOM 2299 C C . PRO A 1 283 ? 0.707 -2.235 29.156 1.00 92.44 283 PRO A C 1
ATOM 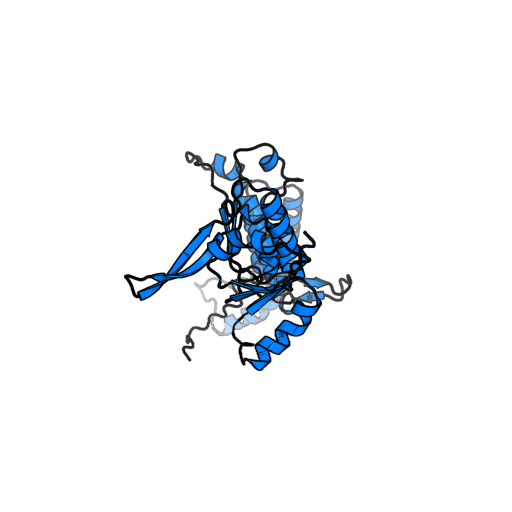2301 O O . PRO A 1 283 ? 1.073 -3.405 29.092 1.00 92.44 283 PRO A O 1
ATOM 2304 N N . LYS A 1 284 ? 0.816 -1.523 30.287 1.00 94.75 284 LYS A N 1
ATOM 2305 C CA . LYS A 1 284 ? 1.228 -2.129 31.555 1.00 94.75 284 LYS A CA 1
ATOM 2306 C C . LYS A 1 284 ? 0.123 -3.022 32.117 1.00 94.75 284 LYS A C 1
ATOM 2308 O O . LYS A 1 284 ? 0.417 -4.168 32.420 1.00 94.75 284 LYS A O 1
ATOM 2313 N N . PHE A 1 285 ? -1.115 -2.537 32.192 1.00 94.62 285 PHE A N 1
ATOM 2314 C CA . PHE A 1 285 ? -2.240 -3.333 32.698 1.00 94.62 285 PHE A CA 1
ATOM 2315 C C . PHE A 1 285 ? -2.489 -4.591 31.857 1.00 94.62 285 PHE A C 1
ATOM 2317 O O . PHE A 1 285 ? -2.677 -5.668 32.407 1.00 94.62 285 PHE A O 1
ATOM 2324 N N . ILE A 1 286 ? -2.387 -4.480 30.528 1.00 94.31 286 ILE A N 1
ATOM 2325 C CA . ILE A 1 286 ? -2.481 -5.630 29.614 1.00 94.31 286 ILE A CA 1
ATOM 2326 C C . ILE A 1 286 ? -1.399 -6.676 29.928 1.00 94.31 286 ILE A C 1
ATOM 2328 O O . ILE A 1 286 ? -1.687 -7.872 29.953 1.00 94.31 286 ILE A O 1
ATOM 2332 N N . ARG A 1 287 ? -0.154 -6.245 30.183 1.00 94.56 287 ARG A N 1
ATOM 2333 C CA . ARG A 1 287 ? 0.941 -7.154 30.564 1.00 94.56 287 ARG A CA 1
ATOM 2334 C C . ARG A 1 287 ? 0.726 -7.790 31.932 1.00 94.56 287 ARG A C 1
ATOM 2336 O O . ARG A 1 287 ? 1.007 -8.974 32.078 1.00 94.56 287 ARG A O 1
ATOM 2343 N N . ASP A 1 288 ? 0.233 -7.030 32.907 1.00 96.06 288 ASP A N 1
ATOM 2344 C CA . ASP A 1 288 ? -0.023 -7.533 34.262 1.00 96.06 288 ASP A CA 1
ATOM 2345 C C . ASP A 1 288 ? -1.092 -8.655 34.252 1.00 96.06 288 ASP A C 1
ATOM 2347 O O . ASP A 1 288 ? -1.006 -9.593 35.043 1.00 96.06 288 ASP A O 1
ATOM 2351 N N . GLU A 1 289 ? -2.019 -8.631 33.286 1.00 94.12 289 GLU A N 1
ATOM 2352 C CA . GLU A 1 289 ? -3.021 -9.683 33.032 1.00 94.12 289 GLU A CA 1
ATOM 2353 C C . GLU A 1 289 ? -2.554 -10.785 32.050 1.00 94.12 289 GLU A C 1
ATOM 2355 O O . GLU A 1 289 ? -3.328 -11.672 31.691 1.00 94.12 289 GLU A O 1
ATOM 2360 N N . ASN A 1 290 ? -1.287 -10.779 31.614 1.00 93.62 290 ASN A N 1
ATOM 2361 C CA . ASN A 1 290 ? -0.724 -11.706 30.613 1.00 93.62 290 ASN A CA 1
ATOM 2362 C C . ASN A 1 290 ? -1.460 -11.697 29.255 1.00 93.62 290 ASN A C 1
ATOM 2364 O O . ASN A 1 290 ? -1.579 -12.729 28.589 1.00 93.62 290 ASN A O 1
ATOM 2368 N N . MET A 1 291 ? -1.963 -10.531 28.838 1.00 92.38 291 MET A N 1
ATOM 2369 C CA . MET A 1 291 ? -2.716 -10.353 27.591 1.00 92.38 291 MET A CA 1
ATOM 2370 C C . MET A 1 291 ? -1.913 -9.667 26.468 1.00 92.38 291 MET A C 1
ATOM 2372 O O . MET A 1 291 ? -2.466 -9.285 25.438 1.00 92.38 291 MET A O 1
ATOM 2376 N N . ASP A 1 292 ? -0.601 -9.515 26.629 1.00 89.44 292 ASP A N 1
ATOM 2377 C CA . ASP A 1 292 ? 0.279 -8.812 25.687 1.00 89.44 292 ASP A CA 1
ATOM 2378 C C . ASP A 1 292 ? 0.454 -9.515 24.332 1.00 89.44 292 ASP A C 1
ATOM 2380 O O . ASP A 1 292 ? 0.843 -8.878 23.356 1.00 89.44 292 ASP A O 1
ATOM 2384 N N . ASN A 1 293 ? 0.087 -10.795 24.249 1.00 92.00 293 ASN A N 1
ATOM 2385 C CA . ASN A 1 293 ? 0.139 -11.594 23.022 1.00 92.00 293 ASN A CA 1
ATOM 2386 C C . ASN A 1 293 ? -1.191 -11.643 22.237 1.00 92.00 293 ASN A C 1
ATOM 2388 O O . ASN A 1 293 ? -1.265 -12.347 21.235 1.00 92.00 293 ASN A O 1
ATOM 2392 N N . PHE A 1 294 ? -2.239 -10.927 22.667 1.00 90.75 294 PHE A N 1
ATOM 2393 C CA . PHE A 1 294 ? -3.596 -11.005 22.087 1.00 90.75 294 PHE A CA 1
ATOM 2394 C C . PHE A 1 294 ? -3.930 -9.877 21.094 1.00 90.75 294 PHE A C 1
ATOM 2396 O O . PHE A 1 294 ? -5.080 -9.461 21.018 1.00 90.75 294 PHE A O 1
ATOM 2403 N N . TYR A 1 295 ? -2.939 -9.329 20.378 1.00 91.31 295 TYR A N 1
ATOM 2404 C CA . TYR A 1 295 ? -3.131 -8.300 19.334 1.00 91.31 295 TYR A CA 1
ATOM 2405 C C . TYR A 1 295 ? -4.144 -7.189 19.706 1.00 91.31 295 TYR A C 1
ATOM 2407 O O . TYR A 1 295 ? -5.002 -6.806 18.908 1.00 91.31 295 TYR A O 1
ATOM 2415 N N . ILE A 1 296 ? -4.064 -6.683 20.943 1.00 93.00 296 ILE A N 1
ATOM 2416 C CA . ILE A 1 296 ? -4.993 -5.677 21.475 1.00 93.00 296 ILE A CA 1
ATOM 2417 C C . ILE A 1 296 ? -4.523 -4.281 21.067 1.00 93.00 296 ILE A C 1
ATOM 2419 O O . ILE A 1 296 ? -3.417 -3.866 21.419 1.00 93.00 296 ILE A O 1
ATOM 2423 N N . SER A 1 297 ? -5.377 -3.527 20.374 1.00 91.50 297 SER A N 1
ATOM 2424 C CA . SER A 1 297 ? -5.087 -2.143 19.986 1.00 91.50 297 SER A CA 1
ATOM 2425 C C . SER A 1 297 ? -5.668 -1.153 20.995 1.00 91.50 297 SER A C 1
ATOM 2427 O O . SER A 1 297 ? -6.861 -1.189 21.298 1.00 91.50 297 SER A O 1
ATOM 2429 N N . VAL A 1 298 ? -4.831 -0.249 21.510 1.00 91.12 298 VAL A N 1
ATOM 2430 C CA . VAL A 1 298 ? -5.249 0.828 22.422 1.00 91.12 298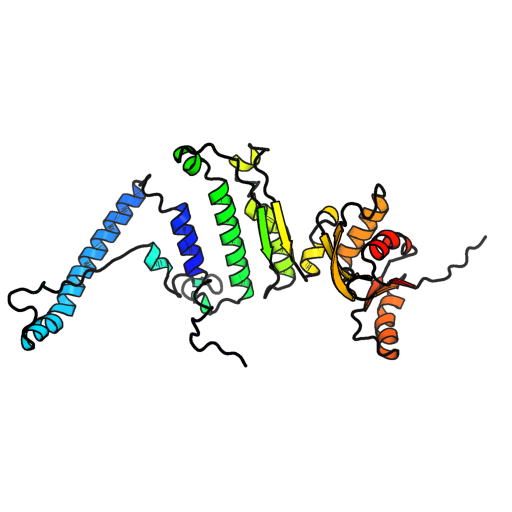 VAL A CA 1
ATOM 2431 C C . VAL A 1 298 ? -5.338 2.135 21.641 1.00 91.12 298 VAL A C 1
ATOM 2433 O O . VAL A 1 298 ? -4.336 2.626 21.119 1.00 91.12 298 VAL A O 1
ATOM 2436 N N . ILE A 1 299 ? -6.537 2.707 21.577 1.00 89.12 299 ILE A N 1
ATOM 2437 C CA . ILE A 1 299 ? -6.851 3.896 20.786 1.00 89.12 299 ILE A CA 1
ATOM 2438 C C . ILE A 1 299 ? -7.265 5.022 21.727 1.00 89.12 299 ILE A C 1
ATOM 2440 O O . ILE A 1 299 ? -8.268 4.927 22.427 1.00 89.12 299 ILE A O 1
ATOM 2444 N N . GLU A 1 300 ? -6.499 6.107 21.710 1.00 88.62 300 GLU A N 1
ATOM 2445 C CA . GLU A 1 300 ? -6.824 7.338 22.426 1.00 88.62 300 GLU A CA 1
ATOM 2446 C C . GLU A 1 300 ? -7.785 8.196 21.607 1.00 88.62 300 GLU A C 1
ATOM 2448 O O . GLU A 1 300 ? -7.503 8.606 20.478 1.00 88.62 300 GLU A O 1
ATOM 2453 N N . ILE A 1 301 ? -8.933 8.470 22.207 1.00 83.88 301 ILE A N 1
ATOM 2454 C CA . ILE A 1 301 ? -9.987 9.322 21.694 1.00 83.88 301 ILE A CA 1
ATOM 2455 C C . ILE A 1 301 ? -9.965 10.554 22.576 1.00 83.88 301 ILE A C 1
ATOM 2457 O O . ILE A 1 301 ? -10.557 10.526 23.638 1.00 83.88 301 ILE A O 1
ATOM 2461 N N . ASN A 1 302 ? -9.262 11.604 22.148 1.00 76.25 302 ASN A N 1
ATOM 2462 C CA . ASN A 1 302 ? -9.107 12.857 22.894 1.00 76.25 302 ASN A CA 1
ATOM 2463 C C . ASN A 1 302 ? -10.474 13.495 23.242 1.00 76.25 302 ASN A C 1
ATOM 2465 O O . ASN A 1 302 ? -10.971 14.343 22.492 1.00 76.25 302 ASN A O 1
ATOM 2469 N N . GLY A 1 303 ? -11.072 13.082 24.363 1.00 76.88 303 GLY A N 1
ATOM 2470 C CA . GLY A 1 303 ? -12.390 13.490 24.860 1.00 76.88 303 GLY A CA 1
ATOM 2471 C C . GLY A 1 303 ? -13.520 12.457 24.687 1.00 76.88 303 GLY A C 1
ATOM 2472 O O . GLY A 1 303 ? -13.347 11.346 24.185 1.00 76.88 303 GLY A O 1
ATOM 2473 N N . SER A 1 304 ? -14.740 12.857 25.053 1.00 76.44 304 SER A N 1
ATOM 2474 C CA . SER A 1 304 ? -15.936 11.999 25.156 1.00 76.44 304 SER A CA 1
ATOM 2475 C C . SER A 1 304 ? -16.603 11.652 23.808 1.00 76.44 304 SER A C 1
ATOM 2477 O O . SER A 1 304 ? -17.795 11.870 23.558 1.00 76.44 304 SER A O 1
ATOM 2479 N N . HIS A 1 305 ? -15.830 11.088 22.878 1.00 83.19 305 HIS A N 1
ATOM 2480 C CA . HIS A 1 305 ? -16.280 10.748 21.521 1.00 83.19 305 HIS A CA 1
ATOM 2481 C C . HIS A 1 305 ? -16.197 9.255 21.182 1.00 83.19 305 HIS A C 1
ATOM 2483 O O . HIS A 1 305 ? -16.357 8.885 20.019 1.00 83.19 305 HIS A O 1
ATOM 2489 N N . ALA A 1 306 ? -16.016 8.381 22.177 1.00 85.19 306 ALA A N 1
ATOM 2490 C CA . ALA A 1 306 ? -15.921 6.935 21.965 1.00 85.19 306 ALA A CA 1
ATOM 2491 C C . ALA A 1 306 ? -17.142 6.328 21.255 1.00 85.19 306 ALA A C 1
ATOM 2493 O O . ALA A 1 306 ? -16.989 5.471 20.387 1.00 85.19 306 ALA A O 1
ATOM 2494 N N . HIS A 1 307 ? -18.341 6.854 21.522 1.00 86.62 307 HIS A N 1
ATOM 2495 C CA . HIS A 1 307 ? -19.583 6.434 20.862 1.00 86.62 307 HIS A CA 1
ATOM 2496 C C . HIS A 1 307 ? -19.545 6.570 19.329 1.00 86.62 307 HIS A C 1
ATOM 2498 O O . HIS A 1 307 ? -20.240 5.840 18.630 1.00 86.62 307 HIS A O 1
ATOM 2504 N N . ARG A 1 308 ? -18.711 7.463 18.775 1.00 88.25 308 ARG A N 1
ATOM 2505 C CA . ARG A 1 308 ? -18.567 7.647 17.320 1.00 88.25 308 ARG A CA 1
ATOM 2506 C C . ARG A 1 308 ? -17.940 6.438 16.622 1.00 88.25 308 ARG A C 1
ATOM 2508 O O . ARG A 1 308 ? -18.125 6.267 15.420 1.00 88.25 308 ARG A O 1
ATOM 2515 N N . PHE A 1 309 ? -17.204 5.604 17.356 1.00 89.56 309 PHE A N 1
ATOM 2516 C CA . PHE A 1 309 ? -16.588 4.390 16.822 1.00 89.56 309 PHE A CA 1
ATOM 2517 C C . PHE A 1 309 ? -17.532 3.185 16.821 1.00 89.56 309 PHE A C 1
ATOM 2519 O O . PHE A 1 309 ? -17.231 2.212 16.137 1.00 89.56 309 PHE A O 1
ATOM 2526 N N . ASP A 1 310 ? -18.676 3.258 17.508 1.00 89.38 310 ASP A N 1
ATOM 2527 C CA . ASP A 1 310 ? -19.597 2.131 17.700 1.00 89.38 310 ASP A CA 1
ATOM 2528 C C . ASP A 1 310 ? -20.052 1.509 16.369 1.00 89.38 310 ASP A C 1
ATOM 2530 O O . ASP A 1 310 ? -19.924 0.306 16.152 1.00 89.38 310 ASP A O 1
ATOM 2534 N N . SER A 1 311 ? -20.465 2.337 15.401 1.00 90.56 311 SER A N 1
ATOM 2535 C CA . SER A 1 311 ? -20.869 1.839 14.078 1.00 90.56 311 SER A CA 1
ATOM 2536 C C . SER A 1 311 ? -19.736 1.130 13.332 1.00 90.56 311 SER A C 1
ATOM 2538 O O . SER A 1 311 ? -19.994 0.219 12.545 1.00 90.56 311 SER A O 1
ATOM 2540 N N . LEU A 1 312 ? -18.481 1.536 13.550 1.00 91.06 312 LEU A N 1
ATOM 2541 C CA . LEU A 1 312 ? -17.326 0.895 12.925 1.00 91.06 312 LEU A CA 1
ATOM 2542 C C . LEU A 1 312 ? -16.984 -0.420 13.623 1.00 91.06 312 LEU A C 1
ATOM 2544 O O . LEU A 1 312 ? -16.849 -1.439 12.950 1.00 91.06 312 LEU A O 1
ATOM 2548 N N . THR A 1 313 ? -16.862 -0.414 14.948 1.00 91.38 313 THR A N 1
ATOM 2549 C CA . THR A 1 313 ? -16.447 -1.591 15.719 1.00 91.38 313 THR A CA 1
ATOM 2550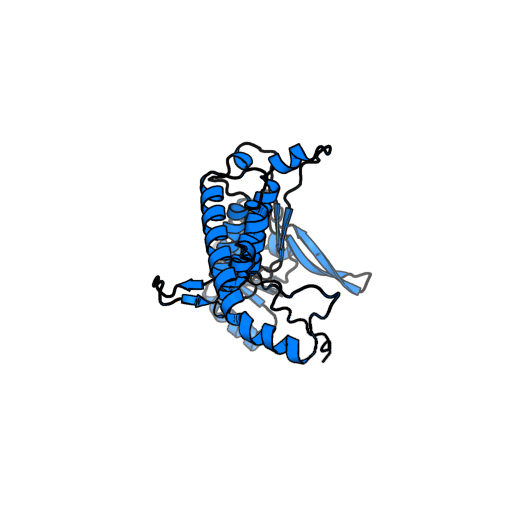 C C . THR A 1 313 ? -17.477 -2.711 15.645 1.00 91.38 313 THR A C 1
ATOM 2552 O O . THR A 1 313 ? -17.099 -3.859 15.411 1.00 91.38 313 THR A O 1
ATOM 2555 N N . GLN A 1 314 ? -18.774 -2.390 15.709 1.00 91.12 314 GLN A N 1
ATOM 2556 C CA . GLN A 1 314 ? -19.849 -3.364 15.500 1.00 91.12 314 GLN A CA 1
ATOM 2557 C C . GLN A 1 314 ? -19.793 -3.984 14.104 1.00 91.12 314 GLN A C 1
ATOM 2559 O O . GLN A 1 314 ? -19.962 -5.193 13.945 1.00 91.12 314 GLN A O 1
ATOM 2564 N N . LYS A 1 315 ? -19.519 -3.168 13.081 1.00 90.81 315 LYS A N 1
ATOM 2565 C CA . LYS A 1 315 ? -19.485 -3.626 11.691 1.00 90.81 315 LYS A CA 1
ATOM 2566 C C . LYS A 1 315 ? -18.263 -4.485 11.378 1.00 90.81 315 LYS A C 1
ATOM 2568 O O . LYS A 1 315 ? -18.383 -5.454 10.635 1.00 90.81 315 LYS A O 1
ATOM 2573 N N . LEU A 1 316 ? -17.110 -4.168 11.967 1.00 90.75 316 LEU A N 1
ATOM 2574 C CA . LEU A 1 316 ? -15.934 -5.044 11.940 1.00 90.75 316 LEU A CA 1
ATOM 2575 C C . LEU A 1 316 ? -16.154 -6.300 12.801 1.00 90.75 316 LEU A C 1
ATOM 2577 O O . LEU A 1 316 ? -15.608 -7.360 12.509 1.00 90.75 316 LEU A O 1
ATOM 2581 N N . GLY A 1 317 ? -17.010 -6.206 13.822 1.00 90.31 317 GLY A N 1
ATOM 2582 C CA . GLY A 1 317 ? -17.276 -7.266 14.789 1.00 90.31 317 GLY A CA 1
ATOM 2583 C C . GLY A 1 317 ? -16.108 -7.509 15.737 1.00 90.31 317 GLY A C 1
ATOM 2584 O O . GLY A 1 317 ? -15.891 -8.651 16.130 1.00 90.31 317 GLY A O 1
ATOM 2585 N N . ILE A 1 318 ? -15.355 -6.456 16.061 1.00 91.31 318 ILE A N 1
ATOM 2586 C CA . ILE A 1 318 ? -14.190 -6.533 16.942 1.00 91.31 318 ILE A CA 1
ATOM 2587 C C . ILE A 1 318 ? -14.638 -6.217 18.376 1.00 91.31 318 ILE A C 1
ATOM 2589 O O . ILE A 1 318 ? -15.243 -5.159 18.602 1.00 91.31 318 ILE A O 1
ATOM 2593 N N . PRO A 1 319 ? -14.354 -7.094 19.358 1.00 93.31 319 PRO A N 1
ATOM 2594 C CA . PRO A 1 319 ? -14.585 -6.812 20.769 1.00 93.31 319 PRO A CA 1
ATOM 2595 C C . PRO A 1 319 ? -13.984 -5.463 21.171 1.00 93.31 319 PRO A C 1
ATOM 2597 O O . PRO A 1 319 ? -12.798 -5.216 20.960 1.00 93.31 319 PRO A O 1
ATOM 2600 N N . THR A 1 320 ? -14.812 -4.580 21.730 1.00 94.38 320 THR A N 1
ATOM 2601 C CA . THR A 1 320 ? -14.415 -3.206 22.059 1.00 94.38 320 THR A CA 1
ATOM 2602 C C . THR A 1 320 ? -14.721 -2.893 23.518 1.00 94.38 320 THR A C 1
ATOM 2604 O O . THR A 1 320 ? -15.860 -3.035 23.959 1.00 94.38 320 THR A O 1
ATOM 2607 N N . LEU A 1 321 ? -13.706 -2.440 24.252 1.00 93.50 321 LEU A N 1
ATOM 2608 C CA . LEU A 1 321 ? -13.811 -1.904 25.607 1.00 93.50 321 LEU A CA 1
ATOM 2609 C C . LEU A 1 321 ? -13.662 -0.382 25.554 1.00 93.50 321 LEU A C 1
ATOM 2611 O O . LEU A 1 321 ? -12.759 0.122 24.892 1.00 93.50 321 LEU A O 1
ATOM 2615 N N . ILE A 1 322 ? -14.523 0.350 26.258 1.00 92.44 322 ILE A N 1
ATOM 2616 C CA . ILE A 1 322 ? -14.430 1.809 26.394 1.00 92.44 322 ILE A CA 1
ATOM 2617 C C . ILE A 1 322 ? -14.085 2.133 27.844 1.00 92.44 322 ILE A C 1
ATOM 2619 O O . ILE A 1 322 ? -14.783 1.690 28.756 1.00 92.44 322 ILE A O 1
ATOM 2623 N N . ILE A 1 323 ? -13.023 2.910 28.041 1.00 90.56 323 ILE A N 1
ATOM 2624 C CA . ILE A 1 323 ? -12.584 3.430 29.335 1.00 90.56 323 ILE A CA 1
ATOM 2625 C C . ILE A 1 323 ? -12.631 4.952 29.242 1.00 90.56 323 ILE A C 1
ATOM 2627 O O . ILE A 1 323 ? -11.926 5.560 28.439 1.00 90.56 323 ILE A O 1
ATOM 2631 N N . THR A 1 324 ? -13.503 5.547 30.043 1.00 88.12 324 THR A N 1
ATOM 2632 C CA . THR A 1 324 ? -13.770 6.986 30.075 1.00 88.12 324 THR A CA 1
ATOM 2633 C C . THR A 1 324 ? -13.999 7.393 31.518 1.00 88.12 324 THR A C 1
ATOM 2635 O O . THR A 1 324 ? -14.462 6.574 32.327 1.00 88.12 324 THR A O 1
ATOM 2638 N N . ASP A 1 325 ? -13.657 8.631 31.835 1.00 85.38 325 ASP A N 1
ATOM 2639 C CA . ASP A 1 325 ? -13.877 9.175 33.159 1.00 85.38 325 ASP A CA 1
ATOM 2640 C C . ASP A 1 325 ? -15.369 9.427 33.385 1.00 85.38 325 ASP A C 1
ATOM 2642 O O . ASP A 1 325 ? -16.141 9.780 32.490 1.00 85.38 325 ASP A O 1
ATOM 2646 N N . ILE A 1 326 ? -15.805 9.208 34.625 1.00 81.75 326 ILE A N 1
ATOM 2647 C CA . ILE A 1 326 ? -17.150 9.593 35.042 1.00 81.75 326 ILE A CA 1
ATOM 2648 C C . ILE A 1 326 ? -17.084 11.075 35.398 1.00 81.75 326 ILE A C 1
ATOM 2650 O O . ILE A 1 326 ? -16.882 11.439 36.558 1.00 81.75 326 ILE A O 1
ATOM 2654 N N . ASP A 1 327 ? -17.245 11.925 34.387 1.00 74.31 327 ASP A N 1
ATOM 2655 C CA . ASP A 1 327 ? -17.395 13.360 34.592 1.00 74.31 327 ASP A CA 1
ATOM 2656 C C . ASP A 1 327 ? -18.679 13.629 35.388 1.00 74.31 327 ASP A C 1
ATOM 2658 O O . ASP A 1 327 ? -19.795 13.313 34.960 1.00 74.31 327 ASP A O 1
ATOM 2662 N N . ALA A 1 328 ? -18.536 14.218 36.575 1.00 62.56 328 ALA A N 1
ATOM 2663 C CA . ALA A 1 328 ? -19.677 14.683 37.347 1.00 62.56 328 ALA A CA 1
ATOM 2664 C C . ALA A 1 328 ? -20.306 15.886 36.625 1.00 62.56 328 ALA A C 1
ATOM 2666 O O . ALA A 1 328 ? -19.723 16.968 36.589 1.00 62.56 328 ALA A O 1
ATOM 2667 N N . GLN A 1 329 ? -21.504 15.720 36.057 1.00 59.00 329 GLN A N 1
ATOM 2668 C CA . GLN A 1 329 ? -22.302 16.864 35.618 1.00 59.00 329 GLN A CA 1
ATOM 2669 C C . GLN A 1 329 ? -22.722 17.677 36.852 1.00 59.00 329 GLN A C 1
ATOM 2671 O O . GLN A 1 329 ? -23.531 17.210 37.655 1.00 59.00 329 GLN A O 1
ATOM 2676 N N . GLU A 1 330 ? -22.185 18.892 37.005 1.00 49.31 330 GLU A N 1
ATOM 2677 C CA . GLU A 1 330 ? -22.830 19.929 37.816 1.00 49.31 330 GLU A CA 1
ATOM 2678 C C . GLU A 1 330 ? -24.190 20.237 37.171 1.00 49.31 330 GLU A C 1
ATOM 2680 O O . GLU A 1 330 ? -24.258 20.760 36.056 1.00 49.31 330 GLU A O 1
ATOM 2685 N N . GLY A 1 331 ? -25.259 19.804 37.842 1.00 40.12 331 GLY A N 1
ATOM 2686 C CA . GLY A 1 331 ? -26.648 20.100 37.485 1.00 40.12 331 GLY A CA 1
ATOM 2687 C C . GLY A 1 331 ? -27.111 21.475 37.936 1.00 40.12 331 GLY A C 1
ATOM 2688 O O . GLY A 1 331 ? -26.506 22.032 38.882 1.00 40.12 331 GLY A O 1
#

Radius of gyration: 30.46 Å; Cα contacts (8 Å, |Δi|>4): 341; chains: 1; bounding box: 70×56×87 Å

InterPro domains:
  IPR027417 P-loop containing nucleoside triphosphate hydrolase [G3DSA:3.40.50.300] (6-242)
  IPR034139 OLD protein-like, TOPRIM domain [PF20469] (265-327)
  IPR034139 OLD protein-like, TOPRIM domain [cd01026] (265-329)
  IPR041685 Endonuclease GajA/Old nuclease/RecF-like, AAA domain [PF13175] (6-210)
  IPR051396 Bacterial Antiviral Defense Nuclease [PTHR43581] (20-329)

Nearest PDB structures (foldseek):
  8wih-assembly1_B  TM=2.431E-01  e=1.020E-01  Escherichia coli
  8wig-assembly1_B  TM=2.412E-01  e=1.080E-01  Escherichia coli
  4hwr-assembly1_A  TM=2.494E-01  e=1.437E-01  Escherichia coli K-12
  6aa0-assembly2_D  TM=6.970E-01  e=6.596E+00  Toxoplasma gondii ME49
  8wia-assembly1_B  TM=2.434E-01  e=2.852E-01  Escherichia coli

Foldseek 3Di:
DDDDPPPPPPVQPQFPLVLVLVLCCLPPPPVPDQDPVNVVVVVVVVVVQVVVQVVCCVVCVVVLVVVVVVVPPPDPRDRDGDGDDDDPSVCSSDQQNDWDADPPDPVRTDGSVPDFPLVSLLVRLLSVLLSLLCVLLPCVVVVVVPDPDDRDAAEEEAEANCVRDDLVVLLVCLVCSVCSNQVCVPPPSSVVDPVHDHHYHYDHPDLSNVLNDQLQNDWAFAWDQDPPVRDTDTDTFRRNCLPPPCVVLSVLVSVQCNPVSWPLRVALAEEEEQDPVCVVCVCVVCVVVVNNPRRYTYGHDPHDCPVSCVSVCVRSVHHYHYDYDPDDDPD

pLDDT: mean 78.46, std 14.03, range [29.64, 96.06]

Organism: NCBI:txid537006

Mean predicted aligned error: 13.0 Å